Protein AF-0000000066468008 (afdb_homodimer)

Radius of gyration: 37.86 Å; Cα contacts (8 Å, |Δi|>4): 625; chains: 2; bounding box: 112×74×169 Å

InterPro domains:
  IPR001304 C-type lectin-like [PS50041] (46-170)
  IPR001304 C-type lectin-like [SM00034] (35-170)
  IPR016186 C-type lectin-like/link domain superfamily [G3DSA:3.10.100.10] (29-170)
  IPR016187 C-type lectin fold [SSF56436] (8-173)

Sequence (348 aa):
MHWRLTVLFFASAQLSEGCLPMVPPEEPVTPVPVCPAGWFQFQRATGLWCYIFATPGAGWTTPQAACQANYGANLNGFESAAERTQFIQDMLASNLAPYTFVHIGAMRQCAPCTVNDPFVWLNGVSNDNTFANDYDSLYDLTGDCLSMDLGNNGQYNDITCDAETAYSCGKPAAMHWRLTVLFFASAQLSEGCLPMVPPEEPVTPVPVCPAGWFQFQRATGLWCYIFATPGAGWTTPQAACQANYGANLNGFESAAERTQFIQDMLASNLAPYTFVHIGAMRQCAPCTVNDPFVWLNGVSNDNTFANDYDSLYDLTGDCLSMDLGNNGQYNDITCDAETAYSCGKPAA

Solvent-accessible surface area (backbone atoms only — not comparable to full-atom values): 20061 Å² total; per-residue (Å²): 138,85,84,80,80,81,79,80,79,80,78,78,78,74,76,74,76,72,75,70,78,77,72,72,76,75,73,78,75,73,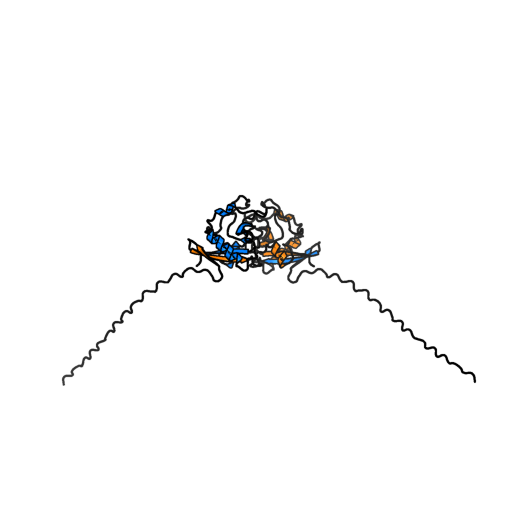76,76,64,41,58,64,88,91,46,45,74,47,84,47,99,91,39,53,34,20,35,44,78,44,54,48,47,96,16,22,38,39,52,49,54,34,15,38,72,76,62,74,23,33,29,23,67,35,72,41,72,67,53,46,52,50,48,52,54,52,44,60,71,37,98,56,39,81,47,41,40,31,38,36,18,29,28,39,90,56,87,74,64,57,84,82,53,63,61,41,50,45,87,74,49,33,67,60,67,76,52,66,77,58,39,51,64,72,58,89,67,78,28,49,19,34,23,28,29,56,81,58,84,45,40,41,26,51,29,49,63,62,58,83,41,27,26,28,26,26,42,72,36,95,138,85,80,78,80,80,75,77,78,80,79,78,76,74,74,74,75,72,75,69,78,76,70,72,76,76,73,79,75,74,76,77,64,40,59,63,89,92,47,47,73,48,84,48,98,92,40,53,32,20,35,43,77,45,54,49,46,96,17,24,37,39,52,48,54,34,15,37,72,76,63,73,23,34,28,23,66,33,73,42,71,67,52,45,52,50,49,52,53,52,45,60,70,37,99,57,40,82,48,42,41,30,38,35,18,31,30,40,90,54,87,75,60,56,87,81,53,62,62,40,50,44,86,75,47,32,70,60,67,74,52,66,77,58,41,49,63,71,57,90,67,79,27,50,19,34,22,27,29,55,81,59,84,46,40,40,25,50,29,49,63,60,60,80,40,27,26,27,25,25,42,72,37,96

pLDDT: mean 71.5, std 16.04, range [37.75, 93.38]

Organism: Caenorhabditis elegans (NCBI:txid6239)

Foldseek 3Di:
DDPPPPPPPPPPPPPPPPPDPPPPPDDPPPPADDEPPPWDWDQDPVGIDTHDDDDPPLPQQQPQRNLCVVPVFGFAADADPVRVLVVLVVCCVDPQVVFQKEFGAWFQPDVVDDLPGFIDGPPPRYPPSVQRVPAPCVDPPRAGTWIFGSVVVGRIYHDHSRDPTHTHTDDDDD/DDPPDPPPPPPPPPPPPPPPPPPPPDDPPPDQDDEPPPWDWDQDPVGIDTHDDDDPPLPQQQLQRVLCVVPVFGFAEDADPVRLLVVLVVCCVDPQVPFQKEFGAWFQPDVVDDLPGFIDGPPPRYPPSVQRVPAPCVDPPAAGTWIFGSVVVGRIYHDHSRDPTHYDTDDDDD

Secondary structure (DSSP, 8-state):
----------------------------------PPTT-EEEEETTEEEEEEEE---TT---HHHHHHHHHS-EE---SSHHHHHHHHHHHHHSTTTT-SEEEEEEEE--SSPPTTSPEEEGGG----TTGGG--B--SSS--SEEEEEGGGTTEEEEE-TT--SEEEEEEE--/----------------------------------PPTT-EEEEETTEEEEEEEE---TT---HHHHHHHHHS-EE---SSHHHHHHHHHHHHHSTTTT-SEEEEEEEE--SS--TTSPEEEGGG----TTGGG--B--SSS--SEEEEEGGGTTEEEEE-TT--SEEEEEEE--

Nearest PDB structures (foldseek):
  2go0-assembly1_A  TM=5.774E-01  e=1.926E-04  Homo sa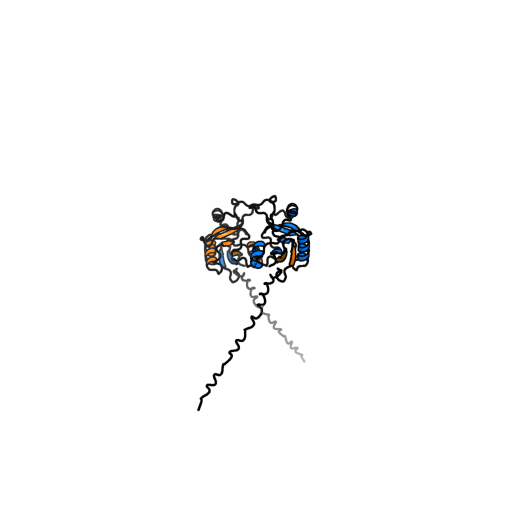piens
  4uoi-assembly4_F  TM=3.327E-01  e=1.722E+00  Hepatitis C virus (isolate H77)
  4uoi-assembly2_D  TM=2.544E-01  e=2.389E+00  Hepatitis C virus (isolate H77)
  6inv-assembly1_A  TM=6.846E-01  e=2.333E-04  Homo sapiens
  2go0-assembly1_A  TM=5.752E-01  e=1.044E-04  Homo sapiens

Structure (mmCIF, N/CA/C/O backbone):
data_AF-0000000066468008-model_v1
#
loop_
_entity.id
_entity.type
_entity.pdbx_description
1 polymer 'C-type lectin domain-containing protein'
#
loop_
_atom_site.group_PDB
_atom_site.id
_atom_site.type_symbol
_atom_site.label_atom_id
_atom_site.label_alt_id
_atom_site.label_comp_id
_atom_site.label_asym_id
_atom_site.label_entity_id
_atom_site.label_seq_id
_atom_site.pdbx_PDB_ins_code
_atom_site.Cartn_x
_atom_site.Cartn_y
_atom_site.Cartn_z
_atom_site.occupancy
_atom_site.B_iso_or_equiv
_atom_site.auth_seq_id
_atom_site.auth_comp_id
_atom_site.auth_asym_id
_atom_site.auth_atom_id
_atom_site.pdbx_PDB_model_num
ATOM 1 N N . MET A 1 1 ? 89.938 -43.812 -58.5 1 37.75 1 MET A N 1
ATOM 2 C CA . MET A 1 1 ? 89.562 -43.5 -57.125 1 37.75 1 MET A CA 1
ATOM 3 C C . MET A 1 1 ? 88.125 -42.969 -57.031 1 37.75 1 MET A C 1
ATOM 5 O O . MET A 1 1 ? 87.812 -41.875 -57.5 1 37.75 1 MET A O 1
ATOM 9 N N . HIS A 1 2 ? 87.062 -43.906 -57.25 1 49.44 2 HIS A N 1
ATOM 10 C CA . HIS A 1 2 ? 85.625 -43.781 -57.438 1 49.44 2 HIS A CA 1
ATOM 11 C C . HIS A 1 2 ? 84.938 -43.344 -56.125 1 49.44 2 HIS A C 1
ATOM 13 O O . HIS A 1 2 ? 85.125 -44 -55.094 1 49.44 2 HIS A O 1
ATOM 19 N N . TRP A 1 3 ? 84.688 -42.031 -55.875 1 44.12 3 TRP A N 1
ATOM 20 C CA . TRP A 1 3 ? 84.125 -41.344 -54.75 1 44.12 3 TRP A CA 1
ATOM 21 C C . TRP A 1 3 ? 82.625 -41.688 -54.625 1 44.12 3 TRP A C 1
ATOM 23 O O . TRP A 1 3 ? 81.812 -41.438 -55.531 1 44.12 3 TRP A O 1
ATOM 33 N N . ARG A 1 4 ? 82.25 -42.812 -53.875 1 48.31 4 ARG A N 1
ATOM 34 C CA . ARG A 1 4 ? 80.875 -43.25 -53.594 1 48.31 4 ARG A CA 1
ATOM 35 C C . ARG A 1 4 ? 80.125 -42.281 -52.688 1 48.31 4 ARG A C 1
ATOM 37 O O . ARG A 1 4 ? 80.562 -42.031 -51.562 1 48.31 4 ARG A O 1
ATOM 44 N N . LEU A 1 5 ? 79.375 -41.281 -53.281 1 42.78 5 LEU A N 1
ATOM 45 C CA . LEU A 1 5 ? 78.562 -40.312 -52.562 1 42.78 5 LEU A CA 1
ATOM 46 C C . LEU A 1 5 ? 77.375 -41.031 -51.875 1 42.78 5 LEU A C 1
ATOM 48 O O . LEU A 1 5 ? 76.562 -41.688 -52.531 1 42.78 5 LEU A O 1
ATOM 52 N N . THR A 1 6 ? 77.5 -41.531 -50.656 1 50.28 6 THR A N 1
ATOM 53 C CA . THR A 1 6 ? 76.438 -42.156 -49.844 1 50.28 6 THR A CA 1
ATOM 54 C C . THR A 1 6 ? 75.375 -41.125 -49.5 1 50.28 6 THR A C 1
ATOM 56 O O . THR A 1 6 ? 75.688 -40.125 -48.844 1 50.28 6 THR A O 1
ATOM 59 N N . VAL A 1 7 ? 74.375 -40.906 -50.344 1 48.44 7 VAL A N 1
ATOM 60 C CA . VAL A 1 7 ? 73.25 -40 -50.094 1 48.44 7 VAL A CA 1
ATOM 61 C C . VAL A 1 7 ? 72.438 -40.531 -48.938 1 48.44 7 VAL A C 1
ATOM 63 O O . VAL A 1 7 ? 71.938 -41.656 -48.938 1 48.44 7 VAL A O 1
ATOM 66 N N . LEU A 1 8 ? 72.625 -40.062 -47.688 1 46.78 8 LEU A N 1
ATOM 67 C CA . LEU A 1 8 ? 71.875 -40.344 -46.5 1 46.78 8 LEU A CA 1
ATOM 68 C C . LEU A 1 8 ? 70.438 -39.781 -46.656 1 46.78 8 LEU A C 1
ATOM 70 O O . LEU A 1 8 ? 70.25 -38.594 -46.844 1 46.78 8 LEU A O 1
ATOM 74 N N . PHE A 1 9 ? 69.5 -40.562 -47.094 1 48.56 9 PHE A N 1
ATOM 75 C CA . PHE A 1 9 ? 68.062 -40.219 -47.156 1 48.56 9 PHE A CA 1
ATOM 76 C C . PHE A 1 9 ? 67.5 -40 -45.75 1 48.56 9 PHE A C 1
ATOM 78 O O . PHE A 1 9 ? 67.625 -40.906 -44.906 1 48.56 9 PHE A O 1
ATOM 85 N N . PHE A 1 10 ? 67.438 -38.781 -45.219 1 51.56 10 PHE A N 1
ATOM 86 C CA . PHE A 1 10 ? 66.75 -38.438 -43.969 1 51.56 10 PHE A CA 1
ATOM 87 C C . PHE A 1 10 ? 65.25 -38.656 -44.156 1 51.56 10 PHE A C 1
ATOM 89 O O . PHE A 1 10 ? 64.625 -38.031 -45.031 1 51.56 10 PHE A O 1
ATOM 96 N N . ALA A 1 11 ? 64.688 -39.844 -43.875 1 46.53 11 ALA A N 1
ATOM 97 C CA . ALA A 1 11 ? 63.219 -40.094 -43.781 1 46.53 11 ALA A CA 1
ATOM 98 C C . ALA A 1 11 ? 62.562 -39.188 -42.719 1 46.53 11 ALA A C 1
ATOM 100 O O . ALA A 1 11 ? 62.875 -39.281 -41.531 1 46.53 11 ALA A O 1
ATOM 101 N N . SER A 1 12 ? 62.156 -37.969 -43.031 1 48.56 12 SER A N 1
ATOM 102 C CA . SER A 1 12 ? 61.344 -37.125 -42.156 1 48.56 12 SER A CA 1
ATOM 103 C C . SER A 1 12 ? 60.031 -37.875 -41.812 1 48.56 12 SER A C 1
ATOM 105 O O . SER A 1 12 ? 59.25 -38.219 -42.688 1 48.56 12 SER A O 1
ATOM 107 N N . ALA A 1 13 ? 60 -38.688 -40.75 1 49.91 13 ALA A N 1
ATOM 108 C CA . ALA A 1 13 ? 58.75 -39.219 -40.156 1 49.91 13 ALA A CA 1
ATOM 109 C C . ALA A 1 13 ? 57.781 -38.094 -39.875 1 49.91 13 ALA A C 1
ATOM 111 O O . ALA A 1 13 ? 58.031 -37.25 -39 1 49.91 13 ALA A O 1
ATOM 112 N N . GLN A 1 14 ? 57 -37.625 -40.844 1 51.09 14 GLN A N 1
ATOM 113 C CA . GLN A 1 14 ? 55.844 -36.75 -40.562 1 51.09 14 GLN A CA 1
ATOM 114 C C . GLN A 1 14 ? 54.906 -37.406 -39.531 1 51.09 14 GLN A C 1
ATOM 116 O O . GLN A 1 14 ? 54.406 -38.5 -39.781 1 51.09 14 GLN A O 1
ATOM 121 N N . LEU A 1 15 ? 55.094 -37.25 -38.25 1 49.59 15 LEU A N 1
ATOM 122 C CA . LEU A 1 15 ? 54.094 -37.562 -37.219 1 49.59 15 LEU A CA 1
ATOM 123 C C . LEU A 1 15 ? 52.719 -37.062 -37.656 1 49.59 15 LEU A C 1
ATOM 125 O O . LEU A 1 15 ? 52.562 -35.844 -37.906 1 49.59 15 LEU A O 1
ATOM 129 N N . SER A 1 16 ? 51.906 -37.906 -38.312 1 51.91 16 SER A N 1
ATOM 130 C CA . SER A 1 16 ? 50.5 -37.594 -38.5 1 51.91 16 SER A CA 1
ATOM 131 C C . SER A 1 16 ? 49.844 -37.188 -37.188 1 51.91 16 SER A C 1
ATOM 133 O O . SER A 1 16 ? 49.875 -37.938 -36.219 1 51.91 16 SER A O 1
ATOM 135 N N . GLU A 1 17 ? 49.812 -35.938 -36.844 1 60.03 17 GLU A N 1
ATOM 136 C CA . GLU A 1 17 ? 49 -35.469 -35.75 1 60.03 17 GLU A CA 1
ATOM 137 C C . GLU A 1 17 ? 47.594 -36.094 -35.75 1 60.03 17 GLU A C 1
ATOM 139 O O . GLU A 1 17 ? 46.844 -35.938 -36.719 1 60.03 17 GLU A O 1
ATOM 144 N N . GLY A 1 18 ? 47.438 -37.312 -35.156 1 53.09 18 GLY A N 1
ATOM 145 C CA . GLY A 1 18 ? 46.094 -37.875 -34.938 1 53.09 18 GLY A CA 1
ATOM 146 C C . GLY A 1 18 ? 45.062 -36.812 -34.594 1 53.09 18 GLY A C 1
ATOM 147 O O . GLY A 1 18 ? 45.312 -35.938 -33.75 1 53.09 18 GLY A O 1
ATOM 148 N N . CYS A 1 19 ? 44.219 -36.438 -35.562 1 56.03 19 CYS A N 1
ATOM 149 C CA . CYS A 1 19 ? 43.062 -35.625 -35.281 1 56.03 19 CYS A CA 1
ATOM 150 C C . CYS A 1 19 ? 42.344 -36.125 -34.031 1 56.03 19 CYS A C 1
ATOM 152 O O . CYS A 1 19 ? 41.906 -37.281 -34 1 56.03 19 CYS A O 1
ATOM 154 N N . LEU A 1 20 ? 42.688 -35.656 -32.844 1 59.81 20 LEU A N 1
ATOM 155 C CA . LEU A 1 20 ? 41.875 -35.969 -31.688 1 59.81 20 LEU A CA 1
ATOM 156 C C . LEU A 1 20 ? 40.375 -35.969 -32.062 1 59.81 20 LEU A C 1
ATOM 158 O O . LEU A 1 20 ? 39.938 -35.156 -32.875 1 59.81 20 LEU A O 1
ATOM 162 N N . PRO A 1 21 ? 39.625 -37.094 -31.891 1 60.78 21 PRO A N 1
ATOM 163 C CA . PRO A 1 21 ? 38.219 -37.031 -32.156 1 60.78 21 PRO A CA 1
ATOM 164 C C . PRO A 1 21 ? 37.531 -35.812 -31.562 1 60.78 21 PRO A C 1
ATOM 166 O O . PRO A 1 21 ? 37.812 -35.438 -30.438 1 60.78 21 PRO A O 1
ATOM 169 N N . MET A 1 22 ? 37.094 -34.812 -32.344 1 59.97 22 MET A N 1
ATOM 170 C CA . MET A 1 22 ? 36.25 -33.719 -31.828 1 59.97 22 MET A CA 1
ATOM 171 C C . MET A 1 22 ? 35.094 -34.25 -31.016 1 59.97 22 MET A C 1
ATOM 173 O O . MET A 1 22 ? 34.25 -35 -31.516 1 59.97 22 MET A O 1
ATOM 177 N N . VAL A 1 23 ? 35.219 -34.531 -29.688 1 64.88 23 VAL A N 1
ATOM 178 C CA . VAL A 1 23 ? 34.062 -34.781 -28.859 1 64.88 23 VAL A CA 1
ATOM 179 C C . VAL A 1 23 ? 32.938 -33.812 -29.234 1 64.88 23 VAL A C 1
ATOM 181 O O . VAL A 1 23 ? 33.188 -32.594 -29.375 1 64.88 23 VAL A O 1
ATOM 184 N N . PRO A 1 24 ? 31.875 -34.281 -29.875 1 62.84 24 PRO A N 1
ATOM 185 C CA . PRO A 1 24 ? 30.797 -33.344 -30.172 1 62.84 24 PRO A CA 1
ATOM 186 C C . PRO A 1 24 ? 30.438 -32.469 -28.984 1 62.84 24 PRO A C 1
ATOM 188 O O . PRO A 1 24 ? 30.578 -32.875 -27.828 1 62.84 24 PRO A O 1
ATOM 191 N N . PRO A 1 25 ? 30.406 -31.156 -29.078 1 61.81 25 PRO A N 1
ATOM 192 C CA . PRO A 1 25 ? 30.016 -30.297 -27.953 1 61.81 25 PRO A CA 1
ATOM 193 C C . PRO A 1 25 ? 28.812 -30.844 -27.188 1 61.81 25 PRO A C 1
ATOM 195 O O . PRO A 1 25 ? 27.875 -31.375 -27.797 1 61.81 25 PRO A O 1
ATOM 198 N N . GLU A 1 26 ? 28.953 -31.25 -25.969 1 63.22 26 GLU A N 1
ATOM 199 C CA . GLU A 1 26 ? 27.828 -31.656 -25.125 1 63.22 26 GLU A CA 1
ATOM 200 C C . GLU A 1 26 ? 26.609 -30.75 -25.359 1 63.22 26 GLU A C 1
ATOM 202 O O . GLU A 1 26 ? 26.75 -29.531 -25.438 1 63.22 26 GLU A O 1
ATOM 207 N N . GLU A 1 27 ? 25.578 -31.234 -25.969 1 63.41 27 GLU A N 1
ATOM 208 C CA . GLU A 1 27 ? 24.344 -30.469 -26.141 1 63.41 27 GLU A CA 1
ATOM 209 C C . GLU A 1 27 ? 23.938 -29.766 -24.844 1 63.41 27 GLU A C 1
ATOM 211 O O . GLU A 1 27 ? 24 -30.359 -23.781 1 63.41 27 GLU A O 1
ATOM 216 N N . PRO A 1 28 ? 23.969 -28.5 -24.766 1 61.88 28 PRO A N 1
ATOM 217 C CA . PRO A 1 28 ? 23.594 -27.812 -23.531 1 61.88 28 PRO A CA 1
ATOM 218 C C . PRO A 1 28 ? 22.297 -28.359 -22.922 1 61.88 28 PRO A C 1
ATOM 220 O O . PRO A 1 28 ? 21.281 -28.469 -23.625 1 61.88 28 PRO A O 1
ATOM 223 N N . VAL A 1 29 ? 22.281 -29.234 -21.984 1 62.25 29 VAL A N 1
ATOM 224 C CA . VAL A 1 29 ? 21.109 -29.703 -21.25 1 62.25 29 VAL A CA 1
ATOM 225 C C . VAL A 1 29 ? 20.25 -28.516 -20.844 1 62.25 29 VAL A C 1
ATOM 227 O O . VAL A 1 29 ? 20.75 -27.547 -20.266 1 62.25 29 VAL A O 1
ATOM 230 N N . THR A 1 30 ? 19.203 -28.141 -21.578 1 67 30 THR A N 1
ATOM 231 C CA . THR A 1 30 ? 18.297 -27.062 -21.203 1 67 30 THR A CA 1
ATOM 232 C C . THR A 1 30 ? 17.875 -27.188 -19.75 1 67 30 THR A C 1
ATOM 234 O O . THR A 1 30 ? 17.406 -28.25 -19.312 1 67 30 THR A O 1
ATOM 237 N N . PRO A 1 31 ? 18.375 -26.453 -18.906 1 71.38 31 PRO A N 1
ATOM 238 C CA . PRO A 1 31 ? 18.047 -26.578 -17.484 1 71.38 31 PRO A CA 1
ATOM 239 C C . PRO A 1 31 ? 16.547 -26.781 -17.25 1 71.38 31 PRO A C 1
ATOM 241 O O . PRO A 1 31 ? 15.727 -26.203 -17.969 1 71.38 31 PRO A O 1
ATOM 244 N N . VAL A 1 32 ? 16.062 -27.891 -16.578 1 81.31 32 VAL A N 1
ATOM 245 C CA . VAL A 1 32 ? 14.688 -28.125 -16.156 1 81.31 32 VAL A CA 1
ATOM 246 C C . VAL A 1 32 ? 14.188 -26.953 -15.32 1 81.31 32 VAL A C 1
ATOM 248 O O . VAL A 1 32 ? 14.875 -26.484 -14.414 1 81.31 32 VAL A O 1
ATOM 251 N N . PRO A 1 33 ? 13.094 -26.375 -15.82 1 86.44 33 PRO A N 1
ATOM 252 C CA . PRO A 1 33 ? 12.562 -25.266 -15.031 1 86.44 33 PRO A CA 1
ATOM 253 C C . PRO A 1 33 ? 12.328 -25.625 -13.562 1 86.44 33 PRO A C 1
ATOM 255 O O . PRO A 1 33 ? 11.812 -26.719 -13.273 1 86.44 33 PRO A O 1
ATOM 258 N N . VAL A 1 34 ? 12.867 -24.844 -12.664 1 87.44 34 VAL A N 1
ATOM 259 C CA . VAL A 1 34 ? 12.672 -25.062 -11.234 1 87.44 34 VAL A CA 1
ATOM 260 C C . VAL A 1 34 ? 12.109 -23.812 -10.586 1 87.44 34 VAL A C 1
ATOM 262 O O . VAL A 1 34 ? 12.305 -22.703 -11.094 1 87.44 34 VAL A O 1
ATOM 265 N N . CYS A 1 35 ? 11.297 -24.047 -9.547 1 89.62 35 CYS A N 1
ATOM 266 C CA . CYS A 1 35 ? 10.812 -22.906 -8.773 1 89.62 35 CYS A CA 1
ATOM 267 C C . CYS A 1 35 ? 11.906 -22.375 -7.844 1 89.62 35 CYS A C 1
ATOM 269 O O . CYS A 1 35 ? 12.766 -23.141 -7.395 1 89.62 35 CYS A O 1
ATOM 271 N N . PRO A 1 36 ? 11.93 -21 -7.594 1 83.31 36 PRO A N 1
ATOM 272 C CA . PRO A 1 36 ? 12.859 -20.469 -6.594 1 83.31 36 PRO A CA 1
ATOM 273 C C . PRO A 1 36 ? 12.758 -21.188 -5.25 1 83.31 36 PRO A C 1
ATOM 275 O O . PRO A 1 36 ? 11.688 -21.688 -4.895 1 83.31 36 PRO A O 1
ATOM 278 N N . ALA A 1 37 ? 13.836 -21.219 -4.5 1 79.38 37 ALA A N 1
ATOM 279 C CA . ALA A 1 37 ? 13.844 -21.844 -3.182 1 79.38 37 ALA A CA 1
ATOM 280 C C . ALA A 1 37 ? 12.773 -21.234 -2.275 1 79.38 37 ALA A C 1
ATOM 282 O O . ALA A 1 37 ? 12.602 -20.016 -2.248 1 79.38 37 ALA A O 1
ATOM 283 N N . GLY A 1 38 ? 12 -22.062 -1.497 1 76.75 38 GLY A N 1
ATOM 284 C CA . GLY A 1 38 ? 11.008 -21.609 -0.536 1 76.75 38 GLY A CA 1
ATOM 285 C C . GLY A 1 38 ? 9.633 -21.406 -1.146 1 76.75 38 GLY A C 1
ATOM 286 O O . GLY A 1 38 ? 8.656 -21.188 -0.427 1 76.75 38 GLY A O 1
ATOM 287 N N . TRP A 1 39 ? 9.625 -21.406 -2.48 1 87.06 39 TRP A N 1
ATOM 288 C CA . TRP A 1 39 ? 8.32 -21.281 -3.131 1 87.06 39 TRP A CA 1
ATOM 289 C C . TRP A 1 39 ? 7.598 -22.625 -3.18 1 87.06 39 TRP A C 1
ATOM 291 O O . TRP A 1 39 ? 8.234 -23.672 -3.266 1 87.06 39 TRP A O 1
ATOM 301 N N . PHE A 1 40 ? 6.254 -22.578 -3.131 1 89.62 40 PHE A N 1
ATOM 302 C CA . PHE A 1 40 ? 5.43 -23.734 -3.432 1 89.62 40 PHE A CA 1
ATOM 303 C C . PHE A 1 40 ? 5.344 -23.969 -4.934 1 89.62 40 PHE A C 1
ATOM 305 O O . PHE A 1 40 ? 5.625 -23.062 -5.723 1 89.62 40 PHE A O 1
ATOM 312 N N . GLN A 1 41 ? 5.023 -25.141 -5.305 1 91.69 41 GLN A N 1
ATOM 313 C CA . GLN A 1 41 ? 4.969 -25.438 -6.734 1 91.69 41 GLN A CA 1
ATOM 314 C C . GLN A 1 41 ? 3.787 -26.344 -7.062 1 91.69 41 GLN A C 1
ATOM 316 O O . GLN A 1 41 ? 3.303 -27.078 -6.199 1 91.69 41 GLN A O 1
ATOM 321 N N . PHE A 1 42 ? 3.186 -26.234 -8.242 1 92.06 42 PHE A N 1
ATOM 322 C CA . PHE A 1 42 ? 2.143 -27.078 -8.805 1 92.06 42 PHE A CA 1
ATOM 323 C C . PHE A 1 42 ? 2.418 -27.375 -10.273 1 92.06 42 PHE A C 1
ATOM 325 O O . PHE A 1 42 ? 2.768 -26.484 -11.039 1 92.06 42 PHE A O 1
ATOM 332 N N . GLN A 1 43 ? 2.33 -28.719 -10.711 1 93.38 43 GLN A N 1
ATOM 333 C CA . GLN A 1 43 ? 2.498 -29.094 -12.109 1 93.38 43 GLN A CA 1
ATOM 334 C C . GLN A 1 43 ? 1.225 -28.844 -12.906 1 93.38 43 GLN A C 1
ATOM 336 O O . GLN A 1 43 ? 0.288 -29.641 -12.867 1 93.38 43 GLN A O 1
ATOM 341 N N . ARG A 1 44 ? 1.182 -27.688 -13.672 1 89 44 ARG A N 1
ATOM 342 C CA . ARG A 1 44 ? 0.081 -27.391 -14.586 1 89 44 ARG A CA 1
ATOM 343 C C . ARG A 1 44 ? 0.247 -28.141 -15.906 1 89 44 ARG A C 1
ATOM 345 O O . ARG A 1 44 ? 1.306 -28.703 -16.172 1 89 44 ARG A O 1
ATOM 352 N N . ALA A 1 45 ? -0.886 -28.156 -16.672 1 87.56 45 ALA A N 1
ATOM 353 C CA . ALA A 1 45 ? -0.781 -28.688 -18.031 1 87.56 45 ALA A CA 1
ATOM 354 C C . ALA A 1 45 ? 0.21 -27.859 -18.844 1 87.56 45 ALA A C 1
ATOM 356 O O . ALA A 1 45 ? 0.903 -28.406 -19.719 1 87.56 45 ALA A O 1
ATOM 357 N N . THR A 1 46 ? 0.366 -26.531 -18.469 1 86.44 46 THR A N 1
ATOM 358 C CA . THR A 1 46 ? 1.189 -25.594 -19.234 1 86.44 46 THR A CA 1
ATOM 359 C C . THR A 1 46 ? 2.617 -25.562 -18.703 1 86.44 46 THR A C 1
ATOM 361 O O . THR A 1 46 ? 3.479 -24.875 -19.25 1 86.44 46 THR A O 1
ATOM 364 N N . GLY A 1 47 ? 2.914 -26.297 -17.547 1 89.31 47 GLY A N 1
ATOM 365 C CA . GLY A 1 47 ? 4.254 -26.344 -16.984 1 89.31 47 GLY A CA 1
ATOM 366 C C . GLY A 1 47 ? 4.277 -26.219 -15.477 1 89.31 47 GLY A C 1
ATOM 367 O O . GLY A 1 47 ? 3.223 -26.156 -14.844 1 89.31 47 GLY A O 1
ATOM 368 N N . LEU A 1 48 ? 5.496 -26.172 -14.977 1 92.31 48 LEU A N 1
ATOM 369 C CA . LEU A 1 48 ? 5.645 -26.047 -13.531 1 92.31 48 LEU A CA 1
ATOM 370 C C . LEU A 1 48 ? 5.336 -24.625 -13.078 1 92.31 48 LEU A C 1
ATOM 372 O O . LEU A 1 48 ? 5.918 -23.672 -13.586 1 92.31 48 LEU A O 1
ATOM 376 N N . TRP A 1 49 ? 4.352 -24.516 -12.188 1 91.44 49 TRP A N 1
ATOM 377 C CA . TRP A 1 49 ? 3.934 -23.234 -11.633 1 91.44 49 TRP A CA 1
ATOM 378 C C . TRP A 1 49 ? 4.449 -23.062 -10.211 1 91.44 49 TRP A C 1
ATOM 380 O O . TRP A 1 49 ? 4.355 -23.969 -9.391 1 91.44 49 TRP A O 1
ATOM 390 N N . CYS A 1 50 ? 5.012 -21.891 -9.938 1 91.81 50 CYS A N 1
ATOM 391 C CA . CYS A 1 50 ? 5.551 -21.547 -8.625 1 91.81 50 CYS A CA 1
ATOM 392 C C . CYS A 1 50 ? 4.711 -20.469 -7.961 1 91.81 50 CYS A C 1
ATOM 394 O O . CYS A 1 50 ? 4.273 -19.516 -8.617 1 91.81 50 CYS A O 1
ATOM 396 N N . TYR A 1 51 ? 4.383 -20.578 -6.707 1 91.31 51 TYR A N 1
ATOM 397 C CA . TYR A 1 51 ? 3.66 -19.516 -6.023 1 91.31 51 TYR A CA 1
ATOM 398 C C . TYR A 1 51 ? 4.133 -19.375 -4.582 1 91.31 51 TYR A C 1
ATOM 400 O O . TYR A 1 51 ? 4.734 -20.297 -4.023 1 91.31 51 TYR A O 1
ATOM 408 N N . ILE A 1 52 ? 4.02 -18.172 -4.008 1 87.69 52 ILE A N 1
ATOM 409 C CA . ILE A 1 52 ? 4.441 -17.828 -2.654 1 87.69 52 ILE A CA 1
ATOM 410 C C . ILE A 1 52 ? 3.361 -16.984 -1.98 1 87.69 52 ILE A C 1
ATOM 412 O O . ILE A 1 52 ? 2.559 -16.344 -2.656 1 87.69 52 ILE A O 1
ATOM 416 N N . PHE A 1 53 ? 3.23 -17.125 -0.715 1 86.38 53 PHE A N 1
ATOM 417 C CA . PHE A 1 53 ? 2.355 -16.297 0.109 1 86.38 53 PHE A CA 1
ATOM 418 C C . PHE A 1 53 ? 3.148 -15.211 0.825 1 86.38 53 PHE A C 1
ATOM 420 O O . PHE A 1 53 ? 4.273 -15.453 1.268 1 86.38 53 PHE A O 1
ATOM 427 N N . ALA A 1 54 ? 2.568 -14.07 0.86 1 80.31 54 ALA A N 1
ATOM 428 C CA . ALA A 1 54 ? 3.217 -12.953 1.545 1 80.31 54 ALA A CA 1
ATOM 429 C C . ALA A 1 54 ? 2.193 -12.078 2.26 1 80.31 54 ALA A C 1
ATOM 431 O O . ALA A 1 54 ? 0.985 -12.25 2.074 1 80.31 54 ALA A O 1
ATOM 432 N N . THR A 1 55 ? 2.504 -11.438 3.238 1 67.31 55 THR A N 1
ATOM 433 C CA . THR A 1 55 ? 1.696 -10.43 3.916 1 67.31 55 THR A CA 1
ATOM 434 C C . THR A 1 55 ? 2.195 -9.023 3.586 1 67.31 55 THR A C 1
ATOM 436 O O . THR A 1 55 ? 3.355 -8.844 3.211 1 67.31 55 THR A O 1
ATOM 439 N N . PRO A 1 56 ? 1.012 -8.25 3.223 1 57.19 56 PRO A N 1
ATOM 440 C CA . PRO A 1 56 ? 1.492 -6.875 3.057 1 57.19 56 PRO A CA 1
ATOM 441 C C . PRO A 1 56 ? 2.564 -6.496 4.078 1 57.19 56 PRO A C 1
ATOM 443 O O . PRO A 1 56 ? 2.492 -6.91 5.234 1 57.19 56 PRO A O 1
ATOM 446 N N . GLY A 1 57 ? 3.633 -6.805 3.764 1 48.53 57 GLY A N 1
ATOM 447 C CA . GLY A 1 57 ? 4.586 -6.309 4.746 1 48.53 57 GLY A CA 1
ATOM 448 C C . GLY A 1 57 ? 4.094 -5.078 5.484 1 48.53 57 GLY A C 1
ATOM 449 O O . GLY A 1 57 ? 3.109 -4.453 5.078 1 48.53 57 GLY A O 1
ATOM 450 N N . ALA A 1 58 ? 4.363 -4.828 6.68 1 43.75 58 ALA A N 1
ATOM 451 C CA . ALA A 1 58 ? 4.215 -3.508 7.289 1 43.75 58 ALA A CA 1
ATOM 452 C C . ALA A 1 58 ? 4.098 -2.422 6.227 1 43.75 58 ALA A C 1
ATOM 454 O O . ALA A 1 58 ? 3.627 -1.317 6.508 1 43.75 58 ALA A O 1
ATOM 455 N N . GLY A 1 59 ? 4.305 -2.59 4.98 1 42.84 59 GLY A N 1
ATOM 456 C CA . GLY A 1 59 ? 4.465 -1.455 4.082 1 42.84 59 GLY A CA 1
ATOM 457 C C . GLY A 1 59 ? 3.184 -1.086 3.357 1 42.84 59 GLY A C 1
ATOM 458 O O . GLY A 1 59 ? 3.127 -0.067 2.666 1 42.84 59 GLY A O 1
ATOM 459 N N . TRP A 1 60 ? 2.135 -2.096 2.781 1 44.25 60 TRP A N 1
ATOM 460 C CA . TRP A 1 60 ? 1.039 -1.581 1.966 1 44.25 60 TRP A CA 1
ATOM 461 C C . TRP A 1 60 ? 0.06 -0.775 2.814 1 44.25 60 TRP A C 1
ATOM 463 O O . TRP A 1 60 ? -0.958 -1.303 3.27 1 44.25 60 TRP A O 1
ATOM 473 N N . THR A 1 61 ? 0.103 -0.423 3.834 1 52.78 61 THR A N 1
ATOM 474 C CA . THR A 1 61 ? -0.747 0.403 4.684 1 52.78 61 THR A CA 1
ATOM 475 C C . THR A 1 61 ? -1.131 1.696 3.973 1 52.78 61 THR A C 1
ATOM 477 O O . THR A 1 61 ? -0.291 2.332 3.334 1 52.78 61 THR A O 1
ATOM 480 N N . THR A 1 62 ? -2.715 1.702 3.531 1 65.06 62 THR A N 1
ATOM 481 C CA . THR A 1 62 ? -3.062 3.047 3.084 1 65.06 62 THR A CA 1
ATOM 482 C C . THR A 1 62 ? -2.293 4.098 3.881 1 65.06 62 THR A C 1
ATOM 484 O O . THR A 1 62 ? -1.883 3.846 5.016 1 65.06 62 THR A O 1
ATOM 487 N N . PRO A 1 63 ? -2.193 5.07 3.084 1 77.5 63 PRO A N 1
ATOM 488 C CA . PRO A 1 63 ? -1.511 6.141 3.818 1 77.5 63 PRO A CA 1
ATOM 489 C C . PRO A 1 63 ? -2.182 6.461 5.152 1 77.5 63 PRO A C 1
ATOM 491 O O . PRO A 1 63 ? -1.497 6.676 6.156 1 77.5 63 PRO A O 1
ATOM 494 N N . GLN A 1 64 ? -3.584 6.383 5.141 1 78.94 64 GLN A N 1
ATOM 495 C CA . GLN A 1 64 ? -4.293 6.648 6.387 1 78.94 64 GLN A CA 1
ATOM 496 C C . GLN A 1 64 ? -4.016 5.566 7.426 1 78.94 64 GLN A C 1
ATOM 498 O O . GLN A 1 64 ? -3.75 5.867 8.594 1 78.94 64 GLN A O 1
ATOM 503 N N . ALA A 1 65 ? -4.102 4.418 6.992 1 71.81 65 ALA A N 1
ATOM 504 C CA . ALA A 1 65 ? -3.82 3.312 7.906 1 71.81 65 ALA A CA 1
ATOM 505 C C . ALA A 1 65 ? -2.371 3.354 8.383 1 71.81 65 ALA A C 1
ATOM 507 O O . ALA A 1 65 ? -2.09 3.066 9.555 1 71.81 65 ALA A O 1
ATOM 508 N N . ALA A 1 66 ? -1.502 3.699 7.504 1 75.38 66 ALA A N 1
ATOM 509 C CA . ALA A 1 66 ? -0.095 3.824 7.875 1 75.38 66 ALA A CA 1
ATOM 510 C C . ALA A 1 66 ? 0.102 4.918 8.922 1 75.38 66 ALA A C 1
ATOM 512 O O . ALA A 1 66 ? 0.885 4.754 9.859 1 75.38 66 ALA A O 1
ATOM 513 N N . CYS A 1 67 ? -0.584 5.988 8.727 1 82.06 67 CYS A N 1
ATOM 514 C CA . CYS A 1 67 ? -0.495 7.074 9.695 1 82.06 67 CYS A CA 1
ATOM 515 C C . CYS A 1 67 ? -0.946 6.617 11.078 1 82.06 67 CYS A C 1
ATOM 517 O O . CYS A 1 67 ? -0.315 6.945 12.086 1 82.06 67 CYS A O 1
ATOM 519 N N . GLN A 1 68 ? -2.027 5.879 11.07 1 75.5 68 GLN A N 1
ATOM 520 C CA . GLN A 1 68 ? -2.549 5.406 12.344 1 75.5 68 GLN A CA 1
ATOM 521 C C . GLN A 1 68 ? -1.619 4.371 12.969 1 75.5 68 GLN A C 1
ATOM 523 O O . GLN A 1 68 ? -1.28 4.469 14.156 1 75.5 68 GLN A O 1
ATOM 528 N N . ALA A 1 69 ? -1.185 3.547 12.141 1 68.81 69 ALA A N 1
ATOM 529 C CA . ALA A 1 69 ? -0.415 2.414 12.648 1 68.81 69 ALA A CA 1
ATOM 530 C C . ALA A 1 69 ? 0.984 2.85 13.078 1 68.81 69 ALA A C 1
ATOM 532 O O . ALA A 1 69 ? 1.494 2.4 14.109 1 68.81 69 ALA A O 1
ATOM 533 N N . ASN A 1 70 ? 1.628 3.693 12.281 1 69.88 70 ASN A N 1
ATOM 534 C CA . ASN A 1 70 ? 3.039 4.004 12.477 1 69.88 70 ASN A CA 1
ATOM 535 C C . ASN A 1 70 ? 3.227 5.242 13.352 1 69.88 70 ASN A C 1
ATOM 537 O O . ASN A 1 70 ? 4.254 5.387 14.016 1 69.88 70 ASN A O 1
ATOM 541 N N . TYR A 1 71 ? 2.188 6.09 13.289 1 76.12 71 TYR A N 1
ATOM 542 C CA . TYR A 1 71 ? 2.438 7.395 13.891 1 76.12 71 TYR A CA 1
ATOM 543 C C . TYR A 1 71 ? 1.332 7.766 14.875 1 76.12 71 TYR A C 1
ATOM 545 O O . TYR A 1 71 ? 1.418 8.789 15.562 1 76.12 71 TYR A O 1
ATOM 553 N N . GLY A 1 72 ? 0.298 6.863 15.062 1 75.62 72 GLY A N 1
ATOM 554 C CA . GLY A 1 72 ? -0.834 7.27 15.883 1 75.62 72 GLY A CA 1
ATOM 555 C C . GLY A 1 72 ? -1.481 8.555 15.406 1 75.62 72 GLY A C 1
ATOM 556 O O . GLY A 1 72 ? -1.931 9.367 16.219 1 75.62 72 GLY A O 1
ATOM 557 N N . ALA A 1 73 ? -1.415 8.758 14.156 1 81.38 73 ALA A N 1
ATOM 558 C CA . ALA A 1 73 ? -1.892 9.992 13.531 1 81.38 73 ALA A CA 1
ATOM 559 C C . ALA A 1 73 ? -2.842 9.688 12.375 1 81.38 73 ALA A C 1
ATOM 561 O O . ALA A 1 73 ? -3.246 8.539 12.18 1 81.38 73 ALA A O 1
ATOM 562 N N . ASN A 1 74 ? -3.303 10.75 11.727 1 82.62 74 ASN A N 1
ATOM 563 C CA . ASN A 1 74 ? -4.102 10.656 10.508 1 82.62 74 ASN A CA 1
ATOM 564 C C . ASN A 1 74 ? -3.441 11.398 9.352 1 82.62 74 ASN A C 1
ATOM 566 O O . ASN A 1 74 ? -2.51 12.18 9.555 1 82.62 74 ASN A O 1
ATOM 570 N N . LEU A 1 75 ? -3.916 11.07 8.172 1 88.44 75 LEU A N 1
ATOM 571 C CA . LEU A 1 75 ? -3.455 11.891 7.059 1 88.44 75 LEU A CA 1
ATOM 572 C C . LEU A 1 75 ? -3.639 13.375 7.363 1 88.44 75 LEU A C 1
ATOM 574 O O . LEU A 1 75 ? -4.66 13.773 7.926 1 88.44 75 LEU A O 1
ATOM 578 N N . ASN A 1 76 ? -2.625 14.117 6.973 1 89.75 76 ASN A N 1
ATOM 579 C CA . ASN A 1 76 ? -2.564 15.508 7.402 1 89.75 76 ASN A CA 1
ATOM 580 C C . ASN A 1 76 ? -3.557 16.375 6.633 1 89.75 76 ASN A C 1
ATOM 582 O O . ASN A 1 76 ? -3.824 16.125 5.457 1 89.75 76 ASN A O 1
ATOM 586 N N . GLY A 1 77 ? -4.098 17.375 7.309 1 89.56 77 GLY A N 1
ATOM 587 C CA . GLY A 1 77 ? -4.895 18.453 6.746 1 89.56 77 GLY A CA 1
ATOM 588 C C . GLY A 1 77 ? -4.438 19.828 7.191 1 89.56 77 GLY A C 1
ATOM 589 O O . GLY A 1 77 ? -3.416 19.953 7.871 1 89.56 77 GLY A O 1
ATOM 590 N N . PHE A 1 78 ? -5.184 20.812 6.691 1 88 78 PHE A N 1
ATOM 591 C CA . PHE A 1 78 ? -4.742 22.172 6.965 1 88 78 PHE A CA 1
ATOM 592 C C . PHE A 1 78 ? -5.879 23 7.547 1 88 78 PHE A C 1
ATOM 594 O O . PHE A 1 78 ? -7.016 22.922 7.078 1 88 78 PHE A O 1
ATOM 601 N N . GLU A 1 79 ? -5.523 23.828 8.508 1 85.25 79 GLU A N 1
ATOM 602 C CA . GLU A 1 79 ? -6.508 24.734 9.086 1 85.25 79 GLU A CA 1
ATOM 603 C C . GLU A 1 79 ? -6.477 26.094 8.391 1 85.25 79 GLU A C 1
ATOM 605 O O . GLU A 1 79 ? -7.426 26.875 8.5 1 85.25 79 GLU A O 1
ATOM 610 N N . SER A 1 80 ? -5.348 26.422 7.688 1 85.69 80 SER A N 1
ATOM 611 C CA . SER A 1 80 ? -5.184 27.719 7.055 1 85.69 80 SER A CA 1
ATOM 612 C C . SER A 1 80 ? -4.277 27.625 5.832 1 85.69 80 SER A C 1
ATOM 614 O O . SER A 1 80 ? -3.514 26.672 5.688 1 85.69 80 SER A O 1
ATOM 616 N N . ALA A 1 81 ? -4.426 28.672 5.035 1 85.75 81 ALA A N 1
ATOM 617 C CA . ALA A 1 81 ? -3.541 28.781 3.877 1 85.75 81 ALA A CA 1
ATOM 618 C C . ALA A 1 81 ? -2.084 28.906 4.312 1 85.75 81 ALA A C 1
ATOM 620 O O . ALA A 1 81 ? -1.182 28.406 3.635 1 85.75 81 ALA A O 1
ATOM 621 N N . ALA A 1 82 ? -1.882 29.594 5.453 1 89.81 82 ALA A N 1
ATOM 622 C CA . ALA A 1 82 ? -0.523 29.734 5.969 1 89.81 82 ALA A CA 1
ATOM 623 C C . ALA A 1 82 ? 0.072 28.391 6.344 1 89.81 82 ALA A C 1
ATOM 625 O O . ALA A 1 82 ? 1.242 28.109 6.066 1 89.81 82 ALA A O 1
ATOM 626 N N . GLU A 1 83 ? -0.741 27.562 6.98 1 90.06 83 GLU A N 1
ATOM 627 C CA . GLU A 1 83 ? -0.3 26.219 7.336 1 90.06 83 GLU A CA 1
ATOM 628 C C . GLU A 1 83 ? 0.054 25.406 6.09 1 90.06 83 GLU A C 1
ATOM 630 O O . GLU A 1 83 ? 1.08 24.719 6.059 1 90.06 83 GLU A O 1
ATOM 635 N N . ARG A 1 84 ? -0.788 25.5 5.07 1 88.69 84 ARG A N 1
ATOM 636 C CA . ARG A 1 84 ? -0.547 24.797 3.814 1 88.69 84 ARG A CA 1
ATOM 637 C C . ARG A 1 84 ? 0.767 25.234 3.182 1 88.69 84 ARG A C 1
ATOM 639 O O . ARG A 1 84 ? 1.553 24.406 2.723 1 88.69 84 ARG A O 1
ATOM 646 N N . THR A 1 85 ? 0.971 26.516 3.119 1 89.31 85 THR A N 1
ATOM 647 C CA . THR A 1 85 ? 2.188 27.062 2.533 1 89.31 85 THR A CA 1
ATOM 648 C C . THR A 1 85 ? 3.422 26.562 3.279 1 89.31 85 THR A C 1
ATOM 650 O O . THR A 1 85 ? 4.398 26.141 2.658 1 89.31 85 THR A O 1
ATOM 653 N N . GLN A 1 86 ? 3.367 26.656 4.586 1 92 86 GLN A N 1
ATOM 654 C CA . GLN A 1 86 ? 4.496 26.156 5.363 1 92 86 GLN A CA 1
ATOM 655 C C . GLN A 1 86 ? 4.715 24.672 5.133 1 92 86 GLN A C 1
ATOM 657 O O . GLN A 1 86 ? 5.859 24.203 5.051 1 92 86 GLN A O 1
ATOM 662 N N . PHE A 1 87 ? 3.643 23.891 5.082 1 90.19 87 PHE A N 1
ATOM 663 C CA . PHE A 1 87 ? 3.697 22.469 4.824 1 90.19 87 PHE A CA 1
ATOM 664 C C . PHE A 1 87 ? 4.434 22.172 3.52 1 90.19 87 PHE A C 1
ATOM 666 O O . PHE A 1 87 ? 5.309 21.312 3.473 1 90.19 87 PHE A O 1
ATOM 673 N N . ILE A 1 88 ? 4.059 22.875 2.477 1 88.75 88 ILE A N 1
ATOM 674 C CA . ILE A 1 88 ? 4.691 22.703 1.175 1 88.75 88 ILE A CA 1
ATOM 675 C C . ILE A 1 88 ? 6.188 23 1.284 1 88.75 88 ILE A C 1
ATOM 677 O O . ILE A 1 88 ? 7.012 22.234 0.778 1 88.75 88 ILE A O 1
ATOM 681 N N . GLN A 1 89 ? 6.574 24.062 1.953 1 88.88 89 GLN A N 1
ATOM 682 C CA . GLN A 1 89 ? 7.98 24.422 2.125 1 88.88 89 GLN A CA 1
ATOM 683 C C . GLN A 1 89 ? 8.727 23.359 2.908 1 88.88 89 GLN A C 1
ATOM 685 O O . GLN A 1 89 ? 9.852 22.984 2.559 1 88.88 89 GLN A O 1
ATOM 690 N N . ASP A 1 90 ? 8.109 22.828 3.996 1 88.56 90 ASP A N 1
ATOM 691 C CA . ASP A 1 90 ? 8.727 21.781 4.809 1 88.56 90 ASP A CA 1
ATOM 692 C C . ASP A 1 90 ? 8.953 20.516 3.988 1 88.56 90 ASP A C 1
ATOM 694 O O . ASP A 1 90 ? 9.992 19.875 4.109 1 88.56 90 ASP A O 1
ATOM 698 N N . MET A 1 91 ? 7.93 20.156 3.18 1 86.94 91 MET A N 1
ATOM 699 C CA . MET A 1 91 ? 8.055 18.953 2.355 1 86.94 91 MET A CA 1
ATOM 700 C C . MET A 1 91 ? 9.188 19.109 1.345 1 86.94 91 MET A C 1
ATOM 702 O O . MET A 1 91 ? 9.992 18.188 1.166 1 86.94 91 MET A O 1
ATOM 706 N N . LEU A 1 92 ? 9.258 20.219 0.712 1 80.94 92 LEU A N 1
ATOM 707 C CA . LEU A 1 92 ? 10.281 20.469 -0.293 1 80.94 92 LEU A CA 1
ATOM 708 C C . LEU A 1 92 ? 11.672 20.5 0.342 1 80.94 92 LEU A C 1
ATOM 710 O O . LEU A 1 92 ? 12.672 20.234 -0.327 1 80.94 92 LEU A O 1
ATOM 714 N N . ALA A 1 93 ? 11.734 20.797 1.621 1 78.62 93 ALA A N 1
ATOM 715 C CA . ALA A 1 93 ? 13 20.828 2.342 1 78.62 93 ALA A CA 1
ATOM 716 C C . ALA A 1 93 ? 13.367 19.453 2.887 1 78.62 93 ALA A C 1
ATOM 718 O O . ALA A 1 93 ? 14.492 19.234 3.34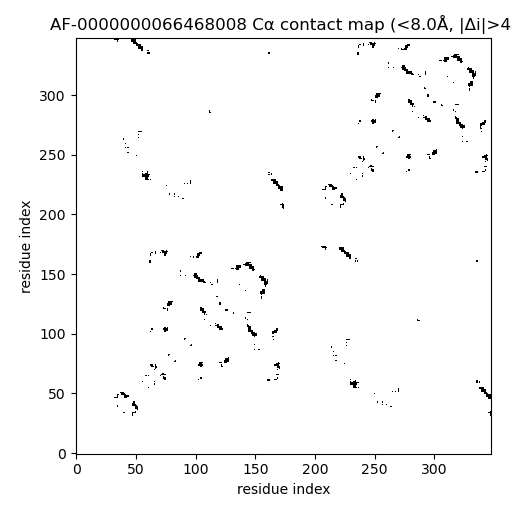4 1 78.62 93 ALA A O 1
ATOM 719 N N . SER A 1 94 ? 12.383 18.547 2.861 1 74.19 94 SER A N 1
ATOM 720 C CA . SER A 1 94 ? 12.617 17.219 3.416 1 74.19 94 SER A CA 1
ATOM 721 C C . SER A 1 94 ? 13.32 16.312 2.406 1 74.19 94 SER A C 1
ATOM 723 O O . SER A 1 94 ? 13.445 16.672 1.232 1 74.19 94 SER A O 1
ATOM 725 N N . ASN A 1 95 ? 13.781 15.078 2.832 1 69.38 95 ASN A N 1
ATOM 726 C CA . ASN A 1 95 ? 14.414 14.094 1.956 1 69.38 95 ASN A CA 1
ATOM 727 C C . ASN A 1 95 ? 13.406 13.461 1.002 1 69.38 95 ASN A C 1
ATOM 729 O O . ASN A 1 95 ? 13.781 12.68 0.128 1 69.38 95 ASN A O 1
ATOM 733 N N . LEU A 1 96 ? 12.188 13.883 1.135 1 70.31 96 LEU A N 1
ATOM 734 C CA . LEU A 1 96 ? 11.141 13.289 0.31 1 70.31 96 LEU A CA 1
ATOM 735 C C . LEU A 1 96 ? 10.711 14.25 -0.797 1 70.31 96 LEU A C 1
ATOM 737 O O . LEU A 1 96 ? 9.75 13.977 -1.516 1 70.31 96 LEU A O 1
ATOM 741 N N . ALA A 1 97 ? 11.5 15.266 -1 1 70.94 97 ALA A N 1
ATOM 742 C CA . ALA A 1 97 ? 11.227 16.297 -1.991 1 70.94 97 ALA A CA 1
ATOM 743 C C . ALA A 1 97 ? 11.07 15.703 -3.387 1 70.94 97 ALA A C 1
ATOM 745 O O . ALA A 1 97 ? 10.266 16.172 -4.191 1 70.94 97 ALA A O 1
ATOM 746 N N . PRO A 1 98 ? 11.711 14.57 -3.613 1 68.12 98 PRO A N 1
ATOM 747 C CA . PRO A 1 98 ? 11.586 14.031 -4.973 1 68.12 98 PRO A CA 1
ATOM 748 C C . PRO A 1 98 ? 10.195 13.461 -5.25 1 68.12 98 PRO A C 1
ATOM 750 O O . PRO A 1 98 ? 9.82 13.289 -6.41 1 68.12 98 PRO A O 1
ATOM 753 N N . TYR A 1 99 ? 9.555 13.211 -4.215 1 71.5 99 TYR A N 1
ATOM 754 C CA . TYR A 1 99 ? 8.18 12.766 -4.426 1 71.5 99 TYR A CA 1
ATOM 755 C C . TYR A 1 99 ? 7.273 13.938 -4.773 1 71.5 99 TYR A C 1
ATOM 757 O O . TYR A 1 99 ? 7.117 14.867 -3.98 1 71.5 99 TYR A O 1
ATOM 765 N N . THR A 1 100 ? 6.719 13.984 -5.988 1 76.62 100 THR A N 1
ATOM 766 C CA . THR A 1 100 ? 5.965 15.125 -6.5 1 76.62 100 THR A CA 1
ATOM 767 C C . THR A 1 100 ? 4.559 15.156 -5.906 1 76.62 100 THR A C 1
ATOM 769 O O . THR A 1 100 ? 3.955 16.219 -5.781 1 76.62 100 THR A O 1
ATOM 772 N N . PHE A 1 101 ? 4.113 13.93 -5.512 1 83 101 PHE A N 1
ATOM 773 C CA . PHE A 1 101 ? 2.777 13.867 -4.93 1 83 101 PHE A CA 1
ATOM 774 C C . PHE A 1 101 ? 2.836 13.391 -3.484 1 83 101 PHE A C 1
ATOM 776 O O . PHE A 1 101 ? 3.615 12.5 -3.15 1 83 101 PHE A O 1
ATOM 783 N N . VAL A 1 102 ? 2.051 14.047 -2.668 1 87.94 102 VAL A N 1
ATOM 784 C CA . VAL A 1 102 ? 1.955 13.641 -1.269 1 87.94 102 VAL A CA 1
ATOM 785 C C . VAL A 1 102 ? 0.487 13.516 -0.868 1 87.94 102 VAL A C 1
ATOM 787 O O . VAL A 1 102 ? -0.3 14.438 -1.064 1 87.94 102 VAL A O 1
ATOM 790 N N . HIS A 1 103 ? 0.198 12.367 -0.356 1 88.69 103 HIS A N 1
ATOM 791 C CA . HIS A 1 103 ? -1.152 12.164 0.158 1 88.69 103 HIS A CA 1
ATOM 792 C C . HIS A 1 103 ? -1.452 13.125 1.307 1 88.69 103 HIS A C 1
ATOM 794 O O . HIS A 1 103 ? -0.618 13.312 2.193 1 88.69 103 HIS A O 1
ATOM 800 N N . ILE A 1 104 ? -2.641 13.742 1.254 1 89.69 104 ILE A N 1
ATOM 801 C CA . ILE A 1 104 ? -3.158 14.531 2.365 1 89.69 104 ILE A CA 1
ATOM 802 C C . ILE A 1 104 ? -4.539 14.016 2.768 1 89.69 104 ILE A C 1
ATOM 804 O O . ILE A 1 104 ? -5.125 13.18 2.072 1 89.69 104 ILE A O 1
ATOM 808 N N . GLY A 1 105 ? -5.008 14.445 3.914 1 88.62 105 GLY A N 1
ATOM 809 C CA . GLY A 1 105 ? -6.133 13.852 4.613 1 88.62 105 GLY A CA 1
ATOM 810 C C . GLY A 1 105 ? -7.477 14.312 4.09 1 88.62 105 GLY A C 1
ATOM 811 O O . GLY A 1 105 ? -8.297 14.836 4.848 1 88.62 105 GLY A O 1
ATOM 812 N N . ALA A 1 106 ? -7.812 14.125 2.871 1 83.62 106 ALA A N 1
ATOM 813 C CA . ALA A 1 106 ? -9.148 14.344 2.314 1 83.62 106 ALA A CA 1
ATOM 814 C C . ALA A 1 106 ? -9.539 13.211 1.366 1 83.62 106 ALA A C 1
ATOM 816 O O . ALA A 1 106 ? -8.68 12.648 0.68 1 83.62 106 ALA A O 1
ATOM 817 N N . MET A 1 107 ? -10.797 12.883 1.361 1 79.5 107 MET A N 1
ATOM 818 C CA . MET A 1 107 ? -11.281 11.805 0.497 1 79.5 107 MET A CA 1
ATOM 819 C C . MET A 1 107 ? -12.75 12.016 0.133 1 79.5 107 MET A C 1
ATOM 821 O O . MET A 1 107 ? -13.461 12.75 0.82 1 79.5 107 MET A O 1
ATOM 825 N N . ARG A 1 108 ? -13.023 11.461 -1.025 1 74.56 108 ARG A N 1
ATOM 826 C CA . ARG A 1 108 ? -14.445 11.367 -1.338 1 74.56 108 ARG A CA 1
ATOM 827 C C . ARG A 1 108 ? -15.109 10.258 -0.532 1 74.56 108 ARG A C 1
ATOM 829 O O . ARG A 1 108 ? -14.594 9.141 -0.449 1 74.56 108 ARG A O 1
ATOM 836 N N . GLN A 1 109 ? -16.062 10.555 0.238 1 70.81 109 GLN A N 1
ATOM 837 C CA . GLN A 1 109 ? -16.75 9.578 1.073 1 70.81 109 GLN A CA 1
ATOM 838 C C . GLN A 1 109 ? -17.984 9.039 0.373 1 70.81 109 GLN A C 1
ATOM 840 O O . GLN A 1 109 ? -19.109 9.32 0.79 1 70.81 109 GLN A O 1
ATOM 845 N N . CYS A 1 110 ? -17.75 8.359 -0.746 1 62.44 110 CYS A N 1
ATOM 846 C CA . CYS A 1 110 ? -18.812 7.762 -1.554 1 62.44 110 CYS A CA 1
ATOM 847 C C . CYS A 1 110 ? -18.344 6.449 -2.174 1 62.44 110 CYS A C 1
ATOM 849 O O . CYS A 1 110 ? -17.141 6.164 -2.215 1 62.44 110 CYS A O 1
ATOM 851 N N . ALA A 1 111 ? -19.062 5.414 -2.447 1 54.44 111 ALA A N 1
ATOM 852 C CA . ALA A 1 111 ? -18.766 4.176 -3.158 1 54.44 111 ALA A CA 1
ATOM 853 C C . ALA A 1 111 ? -19.938 3.756 -4.047 1 54.44 111 ALA A C 1
ATOM 855 O O . ALA A 1 111 ? -21.016 3.416 -3.551 1 54.44 111 ALA A O 1
ATOM 856 N N . PRO A 1 112 ? -19.844 3.867 -5.383 1 58.34 112 PRO A N 1
ATOM 857 C CA . PRO A 1 112 ? -18.719 4.453 -6.105 1 58.34 112 PRO A CA 1
ATOM 858 C C . PRO A 1 112 ? -18.766 5.98 -6.137 1 58.34 112 PRO A C 1
ATOM 860 O O . PRO A 1 112 ? -19.844 6.57 -6.055 1 58.34 112 PRO A O 1
ATOM 863 N N . CYS A 1 113 ? -17.656 6.5 -6.148 1 64.69 113 CYS A N 1
ATOM 864 C CA . CYS A 1 113 ? -17.594 7.953 -6.227 1 64.69 113 CYS A CA 1
ATOM 865 C C . CYS A 1 113 ? -17.516 8.422 -7.676 1 64.69 113 CYS A C 1
ATOM 867 O O . CYS A 1 113 ? -17.156 7.641 -8.562 1 64.69 113 CYS A O 1
ATOM 869 N N . THR A 1 114 ? -18.109 9.508 -7.926 1 69.12 114 THR A N 1
ATOM 870 C CA . THR A 1 114 ? -17.891 10.211 -9.18 1 69.12 114 THR A CA 1
ATOM 871 C C . THR A 1 114 ? -16.984 11.422 -8.977 1 69.12 114 THR A C 1
ATOM 873 O O . THR A 1 114 ? -16.719 11.812 -7.84 1 69.12 114 THR A O 1
ATOM 876 N N . VAL A 1 115 ? -16.547 11.977 -10.07 1 72.06 115 VAL A N 1
ATOM 877 C CA . VAL A 1 115 ? -15.633 13.117 -10.023 1 72.06 115 VAL A CA 1
ATOM 878 C C . VAL A 1 115 ? -16.344 14.312 -9.406 1 72.06 115 VAL A C 1
ATOM 880 O O . VAL A 1 115 ? -15.688 15.242 -8.914 1 72.06 115 VAL A O 1
ATOM 883 N N . ASN A 1 116 ? -17.688 14.32 -9.367 1 74.62 116 ASN A N 1
ATOM 884 C CA . ASN A 1 116 ? -18.453 15.445 -8.859 1 74.62 116 ASN A CA 1
ATOM 885 C C . ASN A 1 116 ? -18.656 15.359 -7.344 1 74.62 116 ASN A C 1
ATOM 887 O O . ASN A 1 116 ? -19.078 16.328 -6.711 1 74.62 116 ASN A O 1
ATOM 891 N N . ASP A 1 117 ? -18.375 14.242 -6.793 1 76.44 117 ASP A N 1
ATOM 892 C CA . ASP A 1 117 ? -18.484 14.117 -5.344 1 76.44 117 ASP A CA 1
ATOM 893 C C . ASP A 1 117 ? -17.391 14.891 -4.637 1 76.44 117 ASP A C 1
ATOM 895 O O . ASP A 1 117 ? -16.234 14.867 -5.062 1 76.44 117 ASP A O 1
ATOM 899 N N . PRO A 1 118 ? -17.75 15.648 -3.676 1 77.12 118 PRO A N 1
ATOM 900 C CA . PRO A 1 118 ? -16.766 16.516 -3.021 1 77.12 118 PRO A CA 1
ATOM 901 C C . PRO A 1 118 ? -15.781 15.742 -2.15 1 77.12 118 PRO A C 1
ATOM 903 O O . PRO A 1 118 ? -16.125 14.672 -1.633 1 77.12 118 PRO A O 1
ATOM 906 N N . PHE A 1 119 ? -14.648 16.219 -2.033 1 80.94 119 PHE A N 1
ATOM 907 C CA . PHE A 1 119 ? -13.703 15.75 -1.032 1 80.94 119 PHE A CA 1
ATOM 908 C C . PHE A 1 119 ? -14.078 16.266 0.354 1 80.94 119 PHE A C 1
ATOM 910 O O . PHE A 1 119 ? -14.508 17.406 0.502 1 80.94 119 PHE A O 1
ATOM 917 N N . VAL A 1 120 ? -13.938 15.477 1.247 1 77.19 120 VAL A N 1
ATOM 918 C CA . VAL A 1 120 ? -14.133 15.844 2.646 1 77.19 120 VAL A CA 1
ATOM 919 C C . VAL A 1 120 ? -12.852 15.578 3.43 1 77.19 120 VAL A C 1
ATOM 921 O O . VAL A 1 120 ? -12.195 14.547 3.242 1 77.19 120 VAL A O 1
ATOM 924 N N . TRP A 1 121 ? -12.461 16.594 4.168 1 82.25 121 TRP A N 1
ATOM 925 C CA . TRP A 1 121 ? -11.281 16.438 5.008 1 82.25 121 TRP A CA 1
ATOM 926 C C . TRP A 1 121 ? -11.523 15.398 6.094 1 82.25 121 TRP A C 1
ATOM 928 O O . TRP A 1 121 ? -12.602 15.352 6.691 1 82.25 121 TRP A O 1
ATOM 938 N N . LEU A 1 122 ? -10.398 14.641 6.207 1 72.56 122 LEU A N 1
ATOM 939 C CA . LEU A 1 122 ? -10.43 13.656 7.285 1 72.56 122 LEU A CA 1
ATOM 940 C C . LEU A 1 122 ? -10.125 14.312 8.625 1 72.56 122 LEU A C 1
ATOM 942 O O . LEU A 1 122 ? -9.367 15.273 8.695 1 72.56 122 LEU A O 1
ATOM 946 N N . ASN A 1 123 ? -10.68 13.867 9.656 1 60.47 123 ASN A N 1
ATOM 947 C CA . ASN A 1 123 ? -10.461 14.281 11.039 1 60.47 123 ASN A CA 1
ATOM 948 C C . ASN A 1 123 ? -10.922 15.719 11.273 1 60.47 123 ASN A C 1
ATOM 950 O O . ASN A 1 123 ? -10.391 16.406 12.141 1 60.47 123 ASN A O 1
ATOM 954 N N . GLY A 1 124 ? -11.789 16.203 10.5 1 54.66 124 GLY A N 1
ATOM 955 C CA . GLY A 1 124 ? -12.516 17.422 10.766 1 54.66 124 GLY A CA 1
ATOM 956 C C . GLY A 1 124 ? -11.656 18.672 10.656 1 54.66 124 GLY A C 1
ATOM 957 O O . GLY A 1 124 ? -12.07 19.766 11.055 1 54.66 124 GLY A O 1
ATOM 958 N N . VAL A 1 125 ? -10.414 18.422 10.57 1 50.12 125 VAL A N 1
ATOM 959 C CA . VAL A 1 125 ? -9.602 19.594 10.867 1 50.12 125 VAL A CA 1
ATOM 960 C C . VAL A 1 125 ? -9.586 20.531 9.664 1 50.12 125 VAL A C 1
ATOM 962 O O . VAL A 1 125 ? -9.18 21.688 9.773 1 50.12 125 VAL A O 1
ATOM 965 N N . SER A 1 126 ? -9.781 20.109 8.469 1 57.69 126 SER A N 1
ATOM 966 C CA . SER A 1 126 ? -9.445 21.141 7.492 1 57.69 126 SER A CA 1
ATOM 967 C C . SER A 1 126 ? -10.695 21.875 7.023 1 57.69 126 SER A C 1
ATOM 969 O O . SER A 1 126 ? -11.742 21.266 6.82 1 57.69 126 SER A O 1
ATOM 971 N N . ASN A 1 127 ? -10.906 23.031 7.594 1 45.12 127 ASN A N 1
ATOM 972 C CA . ASN A 1 127 ? -11.906 23.938 7.066 1 45.12 127 ASN A CA 1
ATOM 973 C C . ASN A 1 127 ? -11.508 24.484 5.699 1 45.12 127 ASN A C 1
ATOM 975 O O . ASN A 1 127 ? -12.125 25.422 5.195 1 45.12 127 ASN A O 1
ATOM 979 N N . ASP A 1 128 ? -10.375 24.234 5.293 1 47.91 128 ASP A N 1
ATOM 980 C CA . ASP A 1 128 ? -10.109 25 4.078 1 47.91 128 ASP A CA 1
ATOM 981 C C . ASP A 1 128 ? -10.852 24.406 2.883 1 47.91 128 ASP A C 1
ATOM 983 O O . ASP A 1 128 ? -10.391 23.453 2.266 1 47.91 128 ASP A O 1
ATOM 987 N N . ASN A 1 129 ? -12.141 24.406 2.957 1 47.09 129 ASN A N 1
ATOM 988 C CA . ASN A 1 129 ? -13.055 24.016 1.886 1 47.09 129 ASN A CA 1
ATOM 989 C C . ASN A 1 129 ? -12.688 24.688 0.565 1 47.09 129 ASN A C 1
ATOM 991 O O . ASN A 1 129 ? -13.422 24.594 -0.416 1 47.09 129 ASN A O 1
ATOM 995 N N . THR A 1 130 ? -11.945 25.672 0.548 1 45.69 130 THR A N 1
ATOM 996 C CA . THR A 1 130 ? -11.773 26.391 -0.717 1 45.69 130 THR A CA 1
ATOM 997 C C . THR A 1 130 ? -11.234 25.453 -1.792 1 45.69 130 THR A C 1
ATOM 999 O O . THR A 1 130 ? -11.312 25.75 -2.984 1 45.69 130 THR A O 1
ATOM 1002 N N . PHE A 1 131 ? -10.555 24.547 -1.453 1 44.66 131 PHE A N 1
ATOM 1003 C CA . PHE A 1 131 ? -9.641 23.969 -2.43 1 44.66 131 PHE A CA 1
ATOM 1004 C C . PHE A 1 131 ? -10.328 22.875 -3.238 1 44.66 131 PHE A C 1
ATOM 1006 O O . PHE A 1 131 ? -9.789 22.406 -4.234 1 44.66 131 PHE A O 1
ATOM 1013 N N . ALA A 1 132 ? -11.383 22.359 -2.633 1 45.84 132 ALA A N 1
ATOM 1014 C CA . ALA A 1 132 ? -11.922 21.156 -3.27 1 45.84 132 ALA A CA 1
ATOM 1015 C C . ALA A 1 132 ? -12.305 21.438 -4.719 1 45.84 132 ALA A C 1
ATOM 1017 O O . ALA A 1 132 ? -12.422 20.5 -5.523 1 45.84 132 ALA A O 1
ATOM 1018 N N . ASN A 1 133 ? -12.547 22.625 -4.953 1 45.5 133 ASN A N 1
ATOM 1019 C CA . ASN A 1 133 ? -13.055 22.906 -6.289 1 45.5 133 ASN A CA 1
ATOM 1020 C C . ASN A 1 133 ? -11.945 22.844 -7.336 1 45.5 133 ASN A C 1
ATOM 1022 O O . ASN A 1 133 ? -12.219 22.781 -8.539 1 45.5 133 ASN A O 1
ATOM 1026 N N . ASP A 1 134 ? -10.781 23.109 -6.922 1 45.28 134 ASP A N 1
ATOM 1027 C CA . ASP A 1 134 ? -9.781 23.328 -7.961 1 45.28 134 ASP A CA 1
ATOM 1028 C C . ASP A 1 134 ? -8.875 22.109 -8.109 1 45.28 134 ASP A C 1
ATOM 1030 O O . ASP A 1 134 ? -7.734 22.109 -7.648 1 45.28 134 ASP A O 1
ATOM 1034 N N . TYR A 1 135 ? -9.328 21 -7.785 1 50.34 135 TYR A N 1
ATOM 1035 C CA . TYR A 1 135 ? -8.398 19.906 -8.07 1 50.34 135 TYR A CA 1
ATOM 1036 C C . TYR A 1 135 ? -8.367 19.594 -9.562 1 50.34 135 TYR A C 1
ATOM 1038 O O . TYR A 1 135 ? -9.391 19.703 -10.25 1 50.34 135 TYR A O 1
ATOM 1046 N N . ASP A 1 136 ? -7.273 19.984 -10.195 1 47.09 136 ASP A N 1
ATOM 1047 C CA . ASP A 1 136 ? -7.09 19.547 -11.57 1 47.09 136 ASP A CA 1
ATOM 1048 C C . ASP A 1 136 ? -7.059 18.031 -11.672 1 47.09 136 ASP A C 1
ATOM 1050 O O . ASP A 1 136 ? -6.383 17.359 -10.883 1 47.09 136 ASP A O 1
ATOM 1054 N N . SER A 1 137 ? -8.219 17.469 -11.82 1 47 137 SER A N 1
ATOM 1055 C CA . SER A 1 137 ? -8.148 16.047 -12.156 1 47 137 SER A CA 1
ATOM 1056 C C . SER A 1 137 ? -7.004 15.766 -13.125 1 47 137 SER A C 1
ATOM 1058 O O . SER A 1 137 ? -7.082 16.109 -14.305 1 47 137 SER A O 1
ATOM 1060 N N . LEU A 1 138 ? -5.941 16.391 -12.773 1 40.28 138 LEU A N 1
ATOM 1061 C CA . LEU A 1 138 ? -4.941 16.234 -13.82 1 40.28 138 LEU A CA 1
ATOM 1062 C C . LEU A 1 138 ? -5.148 14.938 -14.594 1 40.28 138 LEU A C 1
ATOM 1064 O O . LEU A 1 138 ? -4.91 14.883 -15.797 1 40.28 138 LEU A O 1
ATOM 1068 N N . TYR A 1 139 ? -4.957 13.68 -13.984 1 38.59 139 TYR A N 1
ATOM 1069 C CA . TYR A 1 139 ? -5.035 12.484 -14.812 1 38.59 139 TYR A CA 1
ATOM 1070 C C . TYR A 1 139 ? -6.441 11.891 -14.781 1 38.59 139 TYR A C 1
ATOM 1072 O O . TYR A 1 139 ? -7.18 12.086 -13.82 1 38.59 139 TYR A O 1
ATOM 1080 N N . ASP A 1 140 ? -7.02 11.781 -15.859 1 39.75 140 ASP A N 1
ATOM 1081 C CA . ASP A 1 140 ? -8.289 11.125 -16.172 1 39.75 140 ASP A CA 1
ATOM 1082 C C . ASP A 1 140 ? -8.672 10.141 -15.062 1 39.75 140 ASP A C 1
ATOM 1084 O O . ASP A 1 140 ? -9.719 9.492 -15.141 1 39.75 140 ASP A O 1
ATOM 1088 N N . LEU A 1 141 ? -7.719 9.531 -14.359 1 45.88 141 LEU A N 1
ATOM 1089 C CA . LEU A 1 141 ? -8.148 8.445 -13.484 1 45.88 141 LEU A CA 1
ATOM 1090 C C . LEU A 1 141 ? -8.625 8.984 -12.141 1 45.88 141 LEU A C 1
ATOM 1092 O O . LEU A 1 141 ? -7.883 9.672 -11.445 1 45.88 141 LEU A O 1
ATOM 1096 N N . THR A 1 142 ? -9.859 9.391 -11.906 1 61.06 142 THR A N 1
ATOM 1097 C CA . THR A 1 142 ? -10.734 9.875 -10.844 1 61.06 142 THR A CA 1
ATOM 1098 C C . THR A 1 142 ? -10.492 9.102 -9.547 1 61.06 142 THR A C 1
ATOM 1100 O O . THR A 1 142 ? -10.781 7.906 -9.469 1 61.06 142 THR A O 1
ATOM 1103 N N . GLY A 1 143 ? -9.383 9.414 -8.672 1 73.31 143 GLY A N 1
ATOM 1104 C CA . GLY A 1 143 ? -9.195 8.805 -7.367 1 73.31 143 GLY A CA 1
ATOM 1105 C C . GLY A 1 143 ? -10.055 9.438 -6.285 1 73.31 143 GLY A C 1
ATOM 1106 O O . GLY A 1 143 ? -10.578 10.539 -6.473 1 73.31 143 GLY A O 1
ATOM 1107 N N . ASP A 1 144 ? -10.25 8.727 -5.297 1 76.25 144 ASP A N 1
ATOM 1108 C CA . ASP A 1 144 ? -11.133 9.141 -4.211 1 76.25 144 ASP A CA 1
ATOM 1109 C C . ASP A 1 144 ? -10.344 9.766 -3.066 1 76.25 144 ASP A C 1
ATOM 1111 O O . ASP A 1 144 ? -10.922 10.211 -2.074 1 76.25 144 ASP A O 1
ATOM 1115 N N . CYS A 1 145 ? -9.039 9.828 -3.279 1 81.44 145 CYS A N 1
ATOM 1116 C CA . CYS A 1 145 ? -8.18 10.438 -2.271 1 81.44 145 CYS A CA 1
ATOM 1117 C C . CYS A 1 145 ? -7.48 11.672 -2.824 1 81.44 145 CYS A C 1
ATOM 1119 O O . CYS A 1 145 ? -7.43 11.867 -4.039 1 81.44 145 CYS A O 1
ATOM 1121 N N . LEU A 1 146 ? -7.062 12.523 -1.885 1 86 146 LEU A N 1
ATOM 1122 C CA . LEU A 1 146 ? -6.48 13.797 -2.291 1 86 146 LEU A CA 1
ATOM 1123 C C . LEU A 1 146 ? -4.977 13.812 -2.051 1 86 146 LEU A C 1
ATOM 1125 O O . LEU A 1 146 ? -4.5 13.281 -1.041 1 86 146 LEU A O 1
ATOM 1129 N N . SER A 1 147 ? -4.301 14.359 -3.031 1 87.31 147 SER A N 1
ATOM 1130 C CA . SER A 1 147 ? -2.863 14.578 -2.912 1 87.31 147 SER A CA 1
ATOM 1131 C C . SER A 1 147 ? -2.49 16.016 -3.268 1 87.31 147 SER A C 1
ATOM 1133 O O . SER A 1 147 ? -3.307 16.75 -3.814 1 87.31 147 SER A O 1
ATOM 1135 N N . MET A 1 148 ? -1.302 16.406 -2.865 1 87.69 148 MET A N 1
ATOM 1136 C CA . MET A 1 148 ? -0.712 17.656 -3.314 1 87.69 148 MET A CA 1
ATOM 1137 C C . MET A 1 148 ? 0.388 17.406 -4.34 1 87.69 148 MET A C 1
ATOM 1139 O O . MET A 1 148 ? 1.239 16.547 -4.145 1 87.69 148 MET A O 1
ATOM 1143 N N . ASP A 1 149 ? 0.231 18.094 -5.398 1 83.94 149 ASP A N 1
ATOM 1144 C CA . ASP A 1 149 ? 1.27 18.062 -6.426 1 83.94 149 ASP A CA 1
ATOM 1145 C C . ASP A 1 149 ? 2.35 19.109 -6.141 1 83.94 149 ASP A C 1
ATOM 1147 O O . ASP A 1 149 ? 2.18 20.297 -6.445 1 83.94 149 ASP A O 1
ATOM 1151 N N . LEU A 1 150 ? 3.453 18.688 -5.625 1 81.31 150 LEU A N 1
ATOM 1152 C CA . LEU A 1 150 ? 4.496 19.609 -5.18 1 81.31 150 LEU A CA 1
ATOM 1153 C C . LEU A 1 150 ? 5.254 20.188 -6.371 1 81.31 150 LEU A C 1
ATOM 1155 O O . LEU A 1 150 ? 5.883 21.25 -6.258 1 81.31 150 LEU A O 1
ATOM 1159 N N . GLY A 1 151 ? 5.191 19.453 -7.445 1 77.5 151 GLY A N 1
ATOM 1160 C CA . GLY A 1 151 ? 5.77 19.984 -8.664 1 77.5 151 GLY A CA 1
ATOM 1161 C C . GLY A 1 151 ? 4.965 21.125 -9.258 1 77.5 151 GLY A C 1
ATOM 1162 O O . GLY A 1 151 ? 5.465 21.875 -10.102 1 77.5 151 GLY A O 1
ATOM 1163 N N . ASN A 1 152 ? 3.748 21.312 -8.852 1 81.88 152 ASN A N 1
ATOM 1164 C CA . ASN A 1 152 ? 2.852 22.375 -9.297 1 81.88 152 ASN A CA 1
ATOM 1165 C C . ASN A 1 152 ? 2.324 23.188 -8.117 1 81.88 152 ASN A C 1
ATOM 1167 O O . ASN A 1 152 ? 1.114 23.375 -7.977 1 81.88 152 ASN A O 1
ATOM 1171 N N . ASN A 1 153 ? 3.223 23.688 -7.25 1 80.94 153 ASN A N 1
ATOM 1172 C CA . ASN A 1 153 ? 2.967 24.594 -6.141 1 80.94 153 ASN A CA 1
ATOM 1173 C C . ASN A 1 153 ? 1.921 24.031 -5.184 1 80.94 153 ASN A C 1
ATOM 1175 O O . ASN A 1 153 ? 1.06 24.766 -4.695 1 80.94 153 ASN A O 1
ATOM 1179 N N . GLY A 1 154 ? 1.905 22.75 -5.113 1 85.5 154 GLY A N 1
ATOM 1180 C CA . GLY A 1 154 ? 1.024 22.125 -4.133 1 85.5 154 GLY A CA 1
ATOM 1181 C C . GLY A 1 154 ? -0.425 22.078 -4.578 1 85.5 154 GLY A C 1
ATOM 1182 O O . GLY A 1 154 ? -1.335 22.031 -3.75 1 85.5 154 GLY A O 1
ATOM 1183 N N . GLN A 1 155 ? -0.661 22.156 -5.863 1 83.94 155 GLN A N 1
ATOM 1184 C CA . GLN A 1 155 ? -2.027 22.031 -6.355 1 83.94 155 GLN A CA 1
ATOM 1185 C C . GLN A 1 155 ? -2.629 20.688 -5.945 1 83.94 155 GLN A C 1
ATOM 1187 O O . GLN A 1 155 ? -1.951 19.656 -5.988 1 83.94 155 GLN A O 1
ATOM 1192 N N . TYR A 1 156 ? -3.879 20.781 -5.477 1 85.12 156 TYR A N 1
ATOM 1193 C CA . TYR A 1 156 ? -4.559 19.547 -5.09 1 85.12 156 TYR A CA 1
ATOM 1194 C C . TYR A 1 156 ? -4.859 18.688 -6.312 1 85.12 156 TYR A C 1
ATOM 1196 O O . TYR A 1 156 ? -5.23 19.203 -7.367 1 85.12 156 TYR A O 1
ATOM 1204 N N . ASN A 1 157 ? -4.645 17.406 -6.176 1 82.56 157 ASN A N 1
ATOM 1205 C CA . ASN A 1 157 ? -4.91 16.422 -7.215 1 82.56 157 ASN A CA 1
ATOM 1206 C C . ASN A 1 157 ? -5.559 15.156 -6.641 1 82.56 157 ASN A C 1
ATOM 1208 O O . ASN A 1 157 ? -5.156 14.672 -5.586 1 82.56 157 ASN A O 1
ATOM 1212 N N . ASP A 1 158 ? -6.57 14.719 -7.32 1 80.69 158 ASP A N 1
ATOM 1213 C CA . ASP A 1 158 ? -7.113 13.438 -6.895 1 80.69 158 ASP A CA 1
ATOM 1214 C C . ASP A 1 158 ? -6.152 12.297 -7.219 1 80.69 158 ASP A C 1
ATOM 1216 O O . ASP A 1 158 ? -5.426 12.359 -8.211 1 80.69 158 ASP A O 1
ATOM 1220 N N . ILE A 1 159 ? -6.102 11.336 -6.312 1 78.19 159 ILE A N 1
ATOM 1221 C CA . ILE A 1 159 ? -5.246 10.172 -6.461 1 78.19 159 ILE A CA 1
ATOM 1222 C C . ILE A 1 159 ? -5.949 8.938 -5.902 1 78.19 159 ILE A C 1
ATOM 1224 O O . ILE A 1 159 ? -6.867 9.055 -5.086 1 78.19 159 ILE A O 1
ATOM 1228 N N . THR A 1 160 ? -5.562 7.844 -6.441 1 73.75 160 THR A N 1
ATOM 1229 C CA . THR A 1 160 ? -6.113 6.633 -5.84 1 73.75 160 THR A CA 1
ATOM 1230 C C . THR A 1 160 ? -5.605 6.465 -4.41 1 73.75 160 THR A C 1
ATOM 1232 O O . THR A 1 160 ? -4.469 6.824 -4.102 1 73.75 160 THR A O 1
ATOM 1235 N N . CYS A 1 161 ? -6.414 6 -3.562 1 74.19 161 CYS A N 1
ATOM 1236 C CA . CYS A 1 161 ? -6.117 5.941 -2.135 1 74.19 161 CYS A CA 1
ATOM 1237 C C . CYS A 1 161 ? -4.945 5.008 -1.858 1 74.19 161 CYS A C 1
ATOM 1239 O O . CYS A 1 161 ? -4.34 5.066 -0.786 1 74.19 161 CYS A O 1
ATOM 1241 N N . ASP A 1 162 ? -4.629 4.238 -2.861 1 65.19 162 ASP A N 1
ATOM 1242 C CA . ASP A 1 162 ? -3.527 3.299 -2.68 1 65.19 162 ASP A CA 1
ATOM 1243 C C . ASP A 1 162 ? -2.309 3.717 -3.5 1 65.19 162 ASP A C 1
ATOM 1245 O O . ASP A 1 162 ? -1.372 2.934 -3.674 1 65.19 162 ASP A O 1
ATOM 1249 N N . ALA A 1 163 ? -2.332 4.965 -4.016 1 72 163 ALA A N 1
ATOM 1250 C CA . ALA A 1 163 ? -1.194 5.438 -4.801 1 72 163 ALA A CA 1
ATOM 1251 C C . ALA A 1 163 ? 0.091 5.406 -3.979 1 72 163 ALA A C 1
ATOM 1253 O O . ALA A 1 163 ? 0.107 5.832 -2.82 1 72 163 ALA A O 1
ATOM 1254 N N . GLU A 1 164 ? 1.138 4.836 -4.641 1 70.38 164 GLU A N 1
ATOM 1255 C CA . GLU A 1 164 ? 2.416 4.68 -3.953 1 70.38 164 GLU A CA 1
ATOM 1256 C C . GLU A 1 164 ? 3.262 5.945 -4.066 1 70.38 164 GLU A C 1
ATOM 1258 O O . GLU A 1 164 ? 4.227 5.988 -4.832 1 70.38 164 GLU A O 1
ATOM 1263 N N . THR A 1 165 ? 2.98 6.926 -3.354 1 78.12 165 THR A N 1
ATOM 1264 C CA . THR A 1 165 ? 3.73 8.172 -3.221 1 78.12 165 THR A CA 1
ATOM 1265 C C . THR A 1 165 ? 3.826 8.594 -1.758 1 78.12 165 THR A C 1
ATOM 1267 O O . THR A 1 165 ? 3.371 7.867 -0.868 1 78.12 165 THR A O 1
ATOM 1270 N N . ALA A 1 166 ? 4.551 9.617 -1.566 1 82 166 ALA A N 1
ATOM 1271 C CA . ALA A 1 166 ? 4.727 10.078 -0.192 1 82 166 ALA A CA 1
ATOM 1272 C C . ALA A 1 166 ? 3.383 10.414 0.45 1 82 166 ALA A C 1
ATOM 1274 O O . ALA A 1 166 ? 2.391 10.633 -0.249 1 82 166 ALA A O 1
ATOM 1275 N N . TYR A 1 167 ? 3.295 10.266 1.729 1 87.06 167 TYR A N 1
ATOM 1276 C CA . TYR A 1 167 ? 2.111 10.664 2.482 1 87.06 167 TYR A CA 1
ATOM 1277 C C . TYR A 1 167 ? 2.498 11.477 3.715 1 87.06 167 TYR A C 1
ATOM 1279 O O . TYR A 1 167 ? 3.656 11.453 4.141 1 87.06 167 TYR A O 1
ATOM 1287 N N . SER A 1 168 ? 1.539 12.266 4.129 1 89.25 168 SER A N 1
ATOM 1288 C CA . SER A 1 168 ? 1.735 13.109 5.305 1 89.25 168 SER A CA 1
ATOM 1289 C C . SER A 1 168 ? 0.778 12.727 6.426 1 89.25 168 SER A C 1
ATOM 1291 O O . SER A 1 168 ? -0.387 12.406 6.176 1 89.25 168 SER A O 1
ATOM 1293 N N . CYS A 1 169 ? 1.309 12.648 7.598 1 87.31 169 CYS A N 1
ATOM 1294 C CA . CYS A 1 169 ? 0.515 12.367 8.789 1 87.31 169 CYS A CA 1
ATOM 1295 C C . CYS A 1 169 ? 0.571 13.531 9.766 1 87.31 169 CYS A C 1
ATOM 1297 O O . CYS A 1 169 ? 1.613 14.172 9.922 1 87.31 169 CYS A O 1
ATOM 1299 N N . GLY A 1 170 ? -0.568 13.773 10.367 1 88.94 170 GLY A N 1
ATOM 1300 C CA . GLY A 1 170 ? -0.621 14.867 11.32 1 88.94 170 GLY A CA 1
ATOM 1301 C C . GLY A 1 170 ? -1.47 14.562 12.539 1 88.94 170 GLY A C 1
ATOM 1302 O O . GLY A 1 170 ? -2.428 13.789 12.461 1 88.94 170 GLY A O 1
ATOM 1303 N N . LYS A 1 171 ? -1.024 15.133 13.688 1 86.69 171 LYS A N 1
ATOM 1304 C CA . LYS A 1 171 ? -1.756 15.016 14.945 1 86.69 171 LYS A CA 1
ATOM 1305 C C . LYS A 1 171 ? -1.463 16.203 15.859 1 86.69 171 LYS A C 1
ATOM 1307 O O . LYS A 1 171 ? -0.455 16.891 15.695 1 86.69 171 LYS A O 1
ATOM 1312 N N . PRO A 1 172 ? -2.414 16.484 16.781 1 87.75 172 PRO A N 1
ATOM 1313 C CA . PRO A 1 172 ? -2.104 17.516 17.75 1 87.75 172 PRO A CA 1
ATOM 1314 C C . PRO A 1 172 ? -0.934 17.141 18.656 1 87.75 172 PRO A C 1
ATOM 1316 O O . PRO A 1 172 ? -0.754 15.969 18.984 1 87.75 172 PRO A O 1
ATOM 1319 N N . ALA A 1 173 ? -0.211 18.172 19.031 1 88.69 173 ALA A N 1
ATOM 1320 C CA . ALA A 1 173 ? 0.85 17.953 20 1 88.69 173 ALA A CA 1
ATOM 1321 C C . ALA A 1 173 ? 0.278 17.469 21.328 1 88.69 173 ALA A C 1
ATOM 1323 O O . ALA A 1 173 ? -0.87 17.766 21.672 1 88.69 173 ALA A O 1
ATOM 1324 N N . ALA A 1 174 ? 1.076 16.547 22.031 1 82 174 ALA A N 1
ATOM 1325 C CA . ALA A 1 174 ? 0.655 16.047 23.344 1 82 174 ALA A CA 1
ATOM 1326 C C . ALA A 1 174 ? 1.829 16 24.312 1 82 174 ALA A C 1
ATOM 1328 O O . ALA A 1 174 ? 2.982 15.859 23.891 1 82 174 ALA A O 1
ATOM 1329 N N . MET B 1 1 ? 15.109 12.617 112.625 1 38.47 1 MET B N 1
ATOM 1330 C CA . MET B 1 1 ? 15.82 12.445 111.375 1 38.47 1 MET B CA 1
ATOM 1331 C C . MET B 1 1 ? 14.844 12.477 110.188 1 38.47 1 MET B C 1
ATOM 1333 O O . MET B 1 1 ? 14.016 11.578 110 1 38.47 1 MET B O 1
ATOM 1337 N N . HIS B 1 2 ? 14.336 13.742 109.875 1 50.25 2 HIS B N 1
ATOM 1338 C CA . HIS B 1 2 ? 13.328 14.156 108.875 1 50.25 2 HIS B CA 1
ATOM 1339 C C . HIS B 1 2 ? 13.789 13.883 107.438 1 50.25 2 HIS B C 1
ATOM 1341 O O . HIS B 1 2 ? 14.867 14.328 107.062 1 50.25 2 HIS B O 1
ATOM 1347 N N . TRP B 1 3 ? 13.484 12.734 106.875 1 47.84 3 TRP B N 1
ATOM 1348 C CA . TRP B 1 3 ? 13.789 12.273 105.5 1 47.84 3 TRP B CA 1
ATOM 1349 C C . TRP B 1 3 ? 13.117 13.156 104.5 1 47.84 3 TRP B C 1
ATOM 1351 O O . TRP B 1 3 ? 11.891 13.25 104.438 1 47.84 3 TRP B O 1
ATOM 1361 N N . ARG B 1 4 ? 13.75 14.328 104.062 1 50.44 4 ARG B N 1
ATOM 1362 C CA . ARG B 1 4 ? 13.258 15.211 103 1 50.44 4 ARG B CA 1
ATOM 1363 C C . ARG B 1 4 ? 13.25 14.484 101.688 1 50.44 4 ARG B C 1
ATOM 1365 O O . ARG B 1 4 ? 14.289 13.984 101.25 1 50.44 4 ARG B O 1
ATOM 1372 N N . LEU B 1 5 ? 12.055 13.961 101.312 1 44.19 5 LEU B N 1
ATOM 1373 C CA . LEU B 1 5 ? 11.797 13.336 100 1 44.19 5 LEU B CA 1
ATOM 1374 C C . LEU B 1 5 ? 12.023 14.328 98.875 1 44.19 5 LEU B C 1
ATOM 1376 O O . LEU B 1 5 ? 11.438 15.414 98.875 1 44.19 5 LEU B O 1
ATOM 1380 N N . THR B 1 6 ? 13.164 14.344 98.188 1 50.94 6 THR B N 1
ATOM 1381 C CA . THR B 1 6 ? 13.578 15.109 97 1 50.94 6 THR B CA 1
ATOM 1382 C C . THR B 1 6 ? 12.703 14.773 95.812 1 50.94 6 THR B C 1
ATOM 1384 O O . THR B 1 6 ? 12.719 13.641 95.312 1 50.94 6 THR B O 1
ATOM 1387 N N . VAL B 1 7 ? 11.508 15.227 95.75 1 50.5 7 VAL B N 1
ATOM 1388 C CA . VAL B 1 7 ? 10.695 14.93 94.562 1 50.5 7 VAL B CA 1
ATOM 1389 C C . VAL B 1 7 ? 11.289 15.625 93.375 1 50.5 7 VAL B C 1
ATOM 1391 O O . VAL B 1 7 ? 11.414 16.844 93.312 1 50.5 7 VAL B O 1
ATOM 1394 N N . LEU B 1 8 ? 12.188 15.016 92.688 1 46.62 8 LEU B N 1
ATOM 1395 C CA . LEU B 1 8 ? 12.75 15.547 91.438 1 46.62 8 LEU B CA 1
ATOM 1396 C C . LEU B 1 8 ? 11.672 15.664 90.375 1 46.62 8 LEU B C 1
ATOM 1398 O O . LEU B 1 8 ? 11.023 14.68 90 1 46.62 8 LEU B O 1
ATOM 1402 N N . PHE B 1 9 ? 11.039 16.766 90.25 1 46.22 9 PHE B N 1
ATOM 1403 C CA . PHE B 1 9 ? 10.102 17.047 89.125 1 46.22 9 PHE B CA 1
ATOM 1404 C C . PHE B 1 9 ? 10.797 17.016 87.812 1 46.22 9 PHE B C 1
ATOM 1406 O O . PHE B 1 9 ? 11.766 17.734 87.562 1 46.22 9 PHE B O 1
ATOM 1413 N N . PHE B 1 10 ? 10.812 15.898 87.062 1 50.72 10 PHE B N 1
ATOM 1414 C CA . PHE B 1 10 ? 11.25 15.828 85.688 1 50.72 10 PHE B CA 1
ATOM 1415 C C . PHE B 1 10 ? 10.328 16.656 84.75 1 50.72 10 PHE B C 1
ATOM 1417 O O . PHE B 1 10 ? 9.125 16.391 84.688 1 50.72 10 PHE B O 1
ATOM 1424 N N . ALA B 1 11 ? 10.625 17.938 84.562 1 44.69 11 ALA B N 1
ATOM 1425 C CA . ALA B 1 11 ? 9.977 18.766 83.562 1 44.69 11 ALA B CA 1
ATOM 1426 C C . ALA B 1 11 ? 10.117 18.141 82.188 1 44.69 11 ALA B C 1
ATOM 1428 O O . ALA B 1 11 ? 11.219 18.016 81.625 1 44.69 11 ALA B O 1
ATOM 1429 N N . SER B 1 12 ? 9.211 17.25 81.75 1 46.34 12 SER B N 1
ATOM 1430 C CA . SER B 1 12 ? 9.172 16.797 80.375 1 46.34 12 SER B CA 1
ATOM 1431 C C . SER B 1 12 ? 8.969 17.969 79.375 1 46.34 12 SER B C 1
ATOM 1433 O O . SER B 1 12 ? 7.969 18.688 79.5 1 46.34 12 SER B O 1
ATOM 1435 N N . ALA B 1 13 ? 10.031 18.719 79.062 1 48.69 13 ALA B N 1
ATOM 1436 C CA . ALA B 1 13 ? 9.969 19.656 77.938 1 48.69 13 ALA B CA 1
ATOM 1437 C C . ALA B 1 13 ? 9.328 18.984 76.688 1 48.69 13 ALA B C 1
ATOM 1439 O O . ALA B 1 13 ? 9.906 18.078 76.125 1 48.69 13 ALA B O 1
ATOM 1440 N N . GLN B 1 14 ? 8.016 19.031 76.562 1 48.09 14 GLN B N 1
ATOM 1441 C CA . GLN B 1 14 ? 7.371 18.688 75.312 1 48.09 14 GLN B CA 1
ATOM 1442 C C . GLN B 1 14 ? 7.914 19.547 74.188 1 48.09 14 GLN B C 1
ATOM 1444 O O . GLN B 1 14 ? 7.824 20.766 74.188 1 48.09 14 GLN B O 1
ATOM 1449 N N . LEU B 1 15 ? 9.016 19.203 73.562 1 49.25 15 LEU B N 1
ATOM 1450 C CA . LEU B 1 15 ? 9.391 19.797 72.25 1 49.25 15 LEU B CA 1
ATOM 1451 C C . LEU B 1 15 ? 8.188 19.906 71.375 1 49.25 15 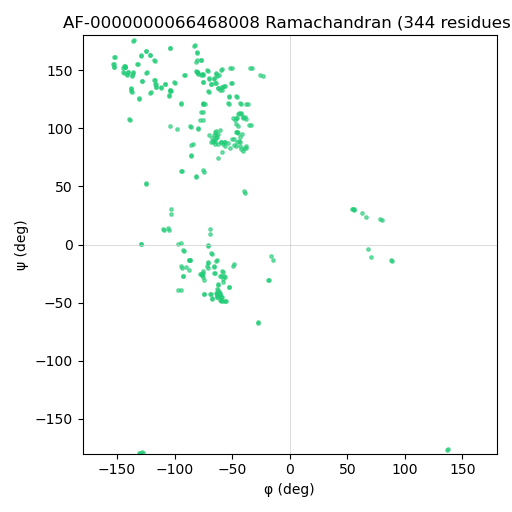LEU B C 1
ATOM 1453 O O . LEU B 1 15 ? 7.504 18.922 71.125 1 49.25 15 LEU B O 1
ATOM 1457 N N . SER B 1 16 ? 7.535 21.094 71.375 1 50.91 16 SER B N 1
ATOM 1458 C CA . SER B 1 16 ? 6.559 21.375 70.312 1 50.91 16 SER B CA 1
ATOM 1459 C C . SER B 1 16 ? 7.137 21.062 68.938 1 50.91 16 SER B C 1
ATOM 1461 O O . SER B 1 16 ? 8.188 21.594 68.562 1 50.91 16 SER B O 1
ATOM 1463 N N . GLU B 1 17 ? 6.973 19.859 68.438 1 59.12 17 GLU B N 1
ATOM 1464 C CA . GLU B 1 17 ? 7.262 19.594 67.062 1 59.12 17 GLU B CA 1
ATOM 1465 C C . GLU B 1 17 ? 6.75 20.734 66.125 1 59.12 17 GLU B C 1
ATOM 1467 O O . GLU B 1 17 ? 5.543 20.984 66.062 1 59.12 17 GLU B O 1
ATOM 1472 N N . GLY B 1 18 ? 7.559 21.859 66 1 53.22 18 GLY B N 1
ATOM 1473 C CA . GLY B 1 18 ? 7.227 22.828 64.938 1 53.22 18 GLY B CA 1
ATOM 1474 C C . GLY B 1 18 ? 6.648 22.203 63.688 1 53.22 18 GLY B C 1
ATOM 1475 O O . GLY B 1 18 ? 7.152 21.188 63.219 1 53.22 18 GLY B O 1
ATOM 1476 N N . CYS B 1 19 ? 5.305 22.312 63.531 1 56.03 19 CYS B N 1
ATOM 1477 C CA . CYS B 1 19 ? 4.691 21.938 62.25 1 56.03 19 CYS B CA 1
ATOM 1478 C C . CYS B 1 19 ? 5.508 22.469 61.094 1 56.03 19 CYS B C 1
ATOM 1480 O O . CYS B 1 19 ? 5.703 23.688 60.969 1 56.03 19 CYS B O 1
ATOM 1482 N N . LEU B 1 20 ? 6.504 21.75 60.594 1 59.97 20 LEU B N 1
ATOM 1483 C CA . LEU B 1 20 ? 7.125 22.156 59.344 1 59.97 20 LEU B CA 1
ATOM 1484 C C . LEU B 1 20 ? 6.086 22.734 58.406 1 59.97 20 LEU B C 1
ATOM 1486 O O . LEU B 1 20 ? 4.941 22.266 58.375 1 59.97 20 LEU B O 1
ATOM 1490 N N . PRO B 1 21 ? 6.238 24.016 57.969 1 60.12 21 PRO B N 1
ATOM 1491 C CA . PRO B 1 21 ? 5.27 24.531 57 1 60.12 21 PRO B CA 1
ATOM 1492 C C . PRO B 1 21 ? 5.008 23.547 55.844 1 60.12 21 PRO B C 1
ATOM 1494 O O . PRO B 1 21 ? 5.938 22.922 55.344 1 60.12 21 PRO B O 1
ATOM 1497 N N . MET B 1 22 ? 3.848 22.891 55.75 1 59.12 22 MET B N 1
ATOM 1498 C CA . MET B 1 22 ? 3.469 22.094 54.562 1 59.12 22 MET B CA 1
ATOM 1499 C C . MET B 1 22 ? 3.74 22.875 53.281 1 59.12 22 MET B C 1
ATOM 1501 O O . MET B 1 22 ? 3.174 23.953 53.062 1 59.12 22 MET B O 1
ATOM 1505 N N . VAL B 1 23 ? 4.965 22.875 52.719 1 64.38 23 VAL B N 1
ATOM 1506 C CA . VAL B 1 23 ? 5.129 23.406 51.375 1 64.38 23 VAL B CA 1
ATOM 1507 C C . VAL B 1 23 ? 3.943 22.969 50.5 1 64.38 23 VAL B C 1
ATOM 1509 O O . VAL B 1 23 ? 3.549 21.812 50.5 1 64.38 23 VAL B O 1
ATOM 1512 N N . PRO B 1 24 ? 3.059 23.906 50.125 1 62.44 24 PRO B N 1
ATOM 1513 C CA . PRO B 1 24 ? 1.958 23.469 49.281 1 62.44 24 PRO B CA 1
ATOM 1514 C C . PRO B 1 24 ? 2.43 22.594 48.125 1 62.44 24 PRO B C 1
ATOM 1516 O O . PRO B 1 24 ? 3.557 22.734 47.656 1 62.44 24 PRO B O 1
ATOM 1519 N N . PRO B 1 25 ? 1.896 21.406 47.875 1 61.47 25 PRO B N 1
ATOM 1520 C CA . PRO B 1 25 ? 2.312 20.578 46.75 1 61.47 25 PRO B CA 1
ATOM 1521 C C . PRO B 1 25 ? 2.5 21.391 45.469 1 61.47 25 PRO B C 1
ATOM 1523 O O . PRO B 1 25 ? 1.718 22.297 45.188 1 61.47 25 PRO B O 1
ATOM 1526 N N . GLU B 1 26 ? 3.695 21.531 44.969 1 62.56 26 GLU B N 1
ATOM 1527 C CA . GLU B 1 26 ? 3.938 22.172 43.688 1 62.56 26 GLU B CA 1
ATOM 1528 C C . GLU B 1 26 ? 2.848 21.828 42.656 1 62.56 26 GLU B C 1
ATOM 1530 O O . GLU B 1 26 ? 2.449 20.656 42.562 1 62.56 26 GLU B O 1
ATOM 1535 N N . GLU B 1 27 ? 1.991 22.734 42.312 1 62.84 27 GLU B N 1
ATOM 1536 C CA . GLU B 1 27 ? 0.978 22.5 41.281 1 62.84 27 GLU B CA 1
ATOM 1537 C C . GLU B 1 27 ? 1.576 21.797 40.062 1 62.84 27 GLU B C 1
ATOM 1539 O O . GLU B 1 27 ? 2.662 22.156 39.594 1 62.84 27 GLU B O 1
ATOM 1544 N N . PRO B 1 28 ? 1.245 20.609 39.75 1 61.59 28 PRO B N 1
ATOM 1545 C CA . PRO B 1 28 ? 1.809 19.922 38.594 1 61.59 28 PRO B CA 1
ATOM 1546 C C . PRO B 1 28 ? 1.825 20.781 37.344 1 61.59 28 PRO B C 1
ATOM 1548 O O . PRO B 1 28 ? 0.8 21.375 36.969 1 61.59 28 PRO B O 1
ATOM 1551 N N . VAL B 1 29 ? 2.883 21.453 36.969 1 62 29 VAL B N 1
ATOM 1552 C CA . VAL B 1 29 ? 3.029 22.203 35.719 1 62 29 VAL B CA 1
ATOM 1553 C C . VAL B 1 29 ? 2.531 21.359 34.531 1 62 29 VAL B C 1
ATOM 1555 O O . VAL B 1 29 ? 2.908 20.188 34.406 1 62 29 VAL B O 1
ATOM 1558 N N . THR B 1 30 ? 1.288 21.516 34.062 1 66.81 30 THR B N 1
ATOM 1559 C CA . THR B 1 30 ? 0.768 20.812 32.906 1 66.81 30 THR B CA 1
ATOM 1560 C C . THR B 1 30 ? 1.774 20.828 31.75 1 66.81 30 THR B C 1
ATOM 1562 O O . THR B 1 30 ? 2.256 21.891 31.359 1 66.81 30 THR B O 1
ATOM 1565 N N . PRO B 1 31 ? 2.461 19.844 31.5 1 71.19 31 PRO B N 1
ATOM 1566 C CA . PRO B 1 31 ? 3.475 19.828 30.438 1 71.19 31 PRO B CA 1
ATOM 1567 C C . PRO B 1 31 ? 2.994 20.516 29.156 1 71.19 31 PRO B C 1
ATOM 1569 O O . PRO B 1 31 ? 1.817 20.406 28.812 1 71.19 31 PRO B O 1
ATOM 1572 N N . VAL B 1 32 ? 3.688 21.609 28.625 1 80.69 32 VAL B N 1
ATOM 1573 C CA . VAL B 1 32 ? 3.439 22.25 27.344 1 80.69 32 VAL B CA 1
ATOM 1574 C C . VAL B 1 32 ? 3.443 21.219 26.219 1 80.69 32 VAL B C 1
ATOM 1576 O O . VAL B 1 32 ? 4.352 20.375 26.156 1 80.69 32 VAL B O 1
ATOM 1579 N N . PRO B 1 33 ? 2.314 21.156 25.531 1 86.31 33 PRO B N 1
ATOM 1580 C CA . PRO B 1 33 ? 2.295 20.203 24.438 1 86.31 33 PRO B CA 1
ATOM 1581 C C . PRO B 1 33 ? 3.473 20.375 23.484 1 86.31 33 PRO B C 1
ATOM 1583 O O . PRO B 1 33 ? 3.818 21.5 23.109 1 86.31 33 PRO B O 1
ATOM 1586 N N . VAL B 1 34 ? 4.195 19.328 23.219 1 87.12 34 VAL B N 1
ATOM 1587 C CA . VAL B 1 34 ? 5.312 19.344 22.281 1 87.12 34 VAL B CA 1
ATOM 1588 C C . VAL B 1 34 ? 5.109 18.281 21.203 1 87.12 34 VAL B C 1
ATOM 1590 O O . VAL B 1 34 ? 4.438 17.281 21.438 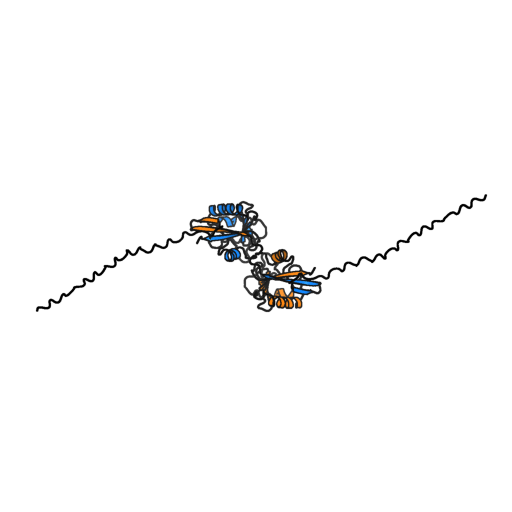1 87.12 34 VAL B O 1
ATOM 1593 N N . CYS B 1 35 ? 5.621 18.609 20.016 1 89.69 35 CYS B N 1
ATOM 1594 C CA . CYS B 1 35 ? 5.605 17.609 18.953 1 89.69 35 CYS B CA 1
ATOM 1595 C C . CYS B 1 35 ? 6.707 16.578 19.156 1 89.69 35 CYS B C 1
ATOM 1597 O O . CYS B 1 35 ? 7.754 16.891 19.734 1 89.69 35 CYS B O 1
ATOM 1599 N N . PRO B 1 36 ? 6.445 15.266 18.766 1 83.06 36 PRO B N 1
ATOM 1600 C CA . PRO B 1 36 ? 7.52 14.273 18.797 1 83.06 36 PRO B CA 1
ATOM 1601 C C . PRO B 1 36 ? 8.789 14.742 18.094 1 83.06 36 PRO B C 1
ATOM 1603 O O . PRO B 1 36 ? 8.711 15.531 17.141 1 83.06 36 PRO B O 1
ATOM 1606 N N . ALA B 1 37 ? 9.938 14.25 18.5 1 78.88 37 ALA B N 1
ATOM 1607 C CA . ALA B 1 37 ? 11.203 14.602 17.875 1 78.88 37 ALA B CA 1
ATOM 1608 C C . ALA B 1 37 ? 11.195 14.281 16.375 1 78.88 37 ALA B C 1
ATOM 1610 O O . ALA B 1 37 ? 10.711 13.219 15.977 1 78.88 37 ALA B O 1
ATOM 1611 N N . GLY B 1 38 ? 11.719 15.195 15.492 1 76.62 38 GLY B N 1
ATOM 1612 C CA . GLY B 1 38 ? 11.836 14.969 14.062 1 76.62 38 GLY B CA 1
ATOM 1613 C C . GLY B 1 38 ? 10.602 15.383 13.281 1 76.62 38 GLY B C 1
ATOM 1614 O O . GLY B 1 38 ? 10.617 15.406 12.047 1 76.62 38 GLY B O 1
ATOM 1615 N N . TRP B 1 39 ? 9.516 15.609 14.047 1 86.88 39 TRP B N 1
ATOM 1616 C CA . TRP B 1 39 ? 8.305 16.062 13.367 1 86.88 39 TRP B CA 1
ATOM 1617 C C . TRP B 1 39 ? 8.367 17.562 13.094 1 86.88 39 TRP B C 1
ATOM 1619 O O . TRP B 1 39 ? 8.969 18.312 13.867 1 86.88 39 TRP B O 1
ATOM 1629 N N . PHE B 1 40 ? 7.73 18 11.992 1 89.62 40 PHE B N 1
ATOM 1630 C CA . PHE B 1 40 ? 7.48 19.422 11.75 1 89.62 40 PHE B CA 1
ATOM 1631 C C . PHE B 1 40 ? 6.32 19.906 12.609 1 89.62 40 PHE B C 1
ATOM 1633 O O . PHE B 1 40 ? 5.52 19.125 13.094 1 89.62 40 PHE B O 1
ATOM 1640 N N . GLN B 1 41 ? 6.258 21.172 12.82 1 91.94 41 GLN B N 1
ATOM 1641 C CA . GLN B 1 41 ? 5.195 21.719 13.664 1 91.94 41 GLN B CA 1
ATOM 1642 C C . GLN B 1 41 ? 4.656 23.031 13.102 1 91.94 41 GLN B C 1
ATOM 1644 O O . GLN B 1 41 ? 5.352 23.719 12.367 1 91.94 41 GLN B O 1
ATOM 1649 N N . PHE B 1 42 ? 3.385 23.344 13.297 1 92.44 42 PHE B N 1
ATOM 1650 C CA . PHE B 1 42 ? 2.709 24.594 12.969 1 92.44 42 PHE B CA 1
ATOM 1651 C C . PHE B 1 42 ? 1.777 25.016 14.102 1 92.44 42 PHE B C 1
ATOM 1653 O O . PHE B 1 42 ? 1.032 24.188 14.641 1 92.44 42 PHE B O 1
ATOM 1660 N N . GLN B 1 43 ? 1.835 26.344 14.555 1 93.38 43 GLN B N 1
ATOM 1661 C CA . GLN B 1 43 ? 0.94 26.875 15.578 1 93.38 43 GLN B CA 1
ATOM 1662 C C . GLN B 1 43 ? -0.421 27.234 14.984 1 93.38 43 GLN B C 1
ATOM 1664 O O . GLN B 1 43 ? -0.583 28.297 14.391 1 93.38 43 GLN B O 1
ATOM 1669 N N . ARG B 1 44 ? -1.447 26.312 15.148 1 89.06 44 ARG B N 1
ATOM 1670 C CA . ARG B 1 44 ? -2.824 26.594 14.75 1 89.06 44 ARG B CA 1
ATOM 1671 C C . ARG B 1 44 ? -3.543 27.422 15.797 1 89.06 44 ARG B C 1
ATOM 1673 O O . ARG B 1 44 ? -3.033 27.625 16.906 1 89.06 44 ARG B O 1
ATOM 1680 N N . ALA B 1 45 ? -4.699 27.984 15.367 1 87.81 45 ALA B N 1
ATOM 1681 C CA . ALA B 1 45 ? -5.555 28.656 16.344 1 87.81 45 ALA B CA 1
ATOM 1682 C C . ALA B 1 45 ? -6 27.703 17.438 1 87.81 45 ALA B C 1
ATOM 1684 O O . ALA B 1 45 ? -6.164 28.094 18.594 1 87.81 45 ALA B O 1
ATOM 1685 N N . THR B 1 46 ? -6.066 26.344 17.062 1 86.56 46 THR B N 1
ATOM 1686 C CA . THR B 1 46 ? -6.586 25.328 17.969 1 86.56 46 THR B CA 1
ATOM 1687 C C . THR B 1 46 ? -5.457 24.688 18.781 1 86.56 46 THR B C 1
ATOM 1689 O O . THR B 1 46 ? -5.699 23.844 19.641 1 86.56 46 THR B O 1
ATOM 1692 N N . GLY B 1 47 ? -4.137 25.062 18.5 1 89.44 47 GLY B N 1
ATOM 1693 C CA . GLY B 1 47 ? -3.008 24.531 19.25 1 89.44 47 GLY B CA 1
ATOM 1694 C C . GLY B 1 47 ? -1.841 24.141 18.359 1 89.44 47 GLY B C 1
ATOM 1695 O O . GLY B 1 47 ? -1.875 24.359 17.141 1 89.44 47 GLY B O 1
ATOM 1696 N N . LEU B 1 48 ? -0.844 23.594 19.031 1 92.25 48 LEU B N 1
ATOM 1697 C CA . LEU B 1 48 ? 0.337 23.172 18.281 1 92.25 48 LEU B CA 1
ATOM 1698 C C . LEU B 1 48 ? 0.056 21.906 17.484 1 92.25 48 LEU B C 1
ATOM 1700 O O . LEU B 1 48 ? -0.393 20.906 18.047 1 92.25 48 LEU B O 1
ATOM 1704 N N . TRP B 1 49 ? 0.234 22.016 16.156 1 91.62 49 TRP B N 1
ATOM 1705 C CA . TRP B 1 49 ? 0.02 20.891 15.242 1 91.62 49 TRP B CA 1
ATOM 1706 C C . TRP B 1 49 ? 1.349 20.297 14.789 1 91.62 49 TRP B C 1
ATOM 1708 O O . TRP B 1 49 ? 2.271 21.031 14.422 1 91.62 49 TRP B O 1
ATOM 1718 N N . CYS B 1 50 ? 1.451 18.984 14.836 1 92.12 50 CYS B N 1
ATOM 1719 C CA . CYS B 1 50 ? 2.645 18.25 14.43 1 92.12 50 CYS B CA 1
ATOM 1720 C C . CYS B 1 50 ? 2.385 17.438 13.164 1 92.12 50 CYS B C 1
ATOM 1722 O O . CYS B 1 50 ? 1.318 16.844 13.008 1 92.12 50 CYS B O 1
ATOM 1724 N N . TYR B 1 51 ? 3.268 17.453 12.195 1 91.56 51 TYR B N 1
ATOM 1725 C CA . TYR B 1 51 ? 3.084 16.625 11.016 1 91.56 51 TYR B CA 1
ATOM 1726 C C . TYR B 1 51 ? 4.418 16.078 10.523 1 91.56 51 TYR B C 1
ATOM 1728 O O . TYR B 1 51 ? 5.477 16.609 10.859 1 91.56 51 TYR B O 1
ATOM 1736 N N . ILE B 1 52 ? 4.41 14.93 9.852 1 87.75 52 ILE B N 1
ATOM 1737 C CA . ILE B 1 52 ? 5.574 14.227 9.328 1 87.75 52 ILE B CA 1
ATOM 1738 C C . ILE B 1 52 ? 5.285 13.734 7.91 1 87.75 52 ILE B C 1
ATOM 1740 O O . ILE B 1 52 ? 4.125 13.547 7.535 1 87.75 52 ILE B O 1
ATOM 1744 N N . PHE B 1 53 ? 6.281 13.68 7.109 1 86.25 53 PHE B N 1
ATOM 1745 C CA . PHE B 1 53 ? 6.219 13.094 5.777 1 86.25 53 PHE B CA 1
ATOM 1746 C C . PHE B 1 53 ? 6.812 11.695 5.773 1 86.25 53 PHE B C 1
ATOM 1748 O O . PHE B 1 53 ? 7.809 11.43 6.453 1 86.25 53 PHE B O 1
ATOM 1755 N N . ALA B 1 54 ? 6.168 10.859 5.051 1 80.38 54 ALA B N 1
ATOM 1756 C CA . ALA B 1 54 ? 6.652 9.484 4.945 1 80.38 54 ALA B CA 1
ATOM 1757 C C . ALA B 1 54 ? 6.406 8.922 3.545 1 80.38 54 ALA B C 1
ATOM 1759 O O . ALA B 1 54 ? 5.727 9.555 2.73 1 80.38 54 ALA B O 1
ATOM 1760 N N . THR B 1 55 ? 7.125 8.055 3.076 1 67.19 55 THR B N 1
ATOM 1761 C CA . THR B 1 55 ? 6.918 7.305 1.843 1 67.19 55 THR B CA 1
ATOM 1762 C C . THR B 1 55 ? 6.406 5.898 2.145 1 67.19 55 THR B C 1
ATOM 1764 O O . THR B 1 55 ? 6.609 5.383 3.244 1 67.19 55 THR B O 1
ATOM 1767 N N . PRO B 1 56 ? 5.273 5.703 1.252 1 57.34 56 PRO B N 1
ATOM 1768 C CA . PRO B 1 56 ? 4.906 4.297 1.451 1 57.34 56 PRO B CA 1
ATOM 1769 C C . PRO B 1 56 ? 6.121 3.391 1.635 1 57.34 56 PRO B C 1
ATOM 1771 O O . PRO B 1 56 ? 7.156 3.602 0.996 1 57.34 56 PRO B O 1
ATOM 1774 N N . GLY B 1 57 ? 6.527 3.373 2.707 1 48.53 57 GLY B N 1
ATOM 1775 C CA . GLY B 1 57 ? 7.621 2.416 2.793 1 48.53 57 GLY B CA 1
ATOM 1776 C C . GLY B 1 57 ? 7.566 1.351 1.713 1 48.53 57 GLY B C 1
ATOM 1777 O O . GLY B 1 57 ? 6.551 1.203 1.031 1 48.53 57 GLY B O 1
ATOM 1778 N N . ALA B 1 58 ? 8.586 0.85 1.167 1 43.41 58 ALA B N 1
ATOM 1779 C CA . ALA B 1 58 ? 8.555 -0.411 0.432 1 43.41 58 ALA B CA 1
ATOM 1780 C C . ALA B 1 58 ? 7.27 -1.186 0.729 1 43.41 58 ALA B C 1
ATOM 1782 O O . ALA B 1 58 ? 6.938 -2.143 0.026 1 43.41 58 ALA B O 1
ATOM 1783 N N . GLY 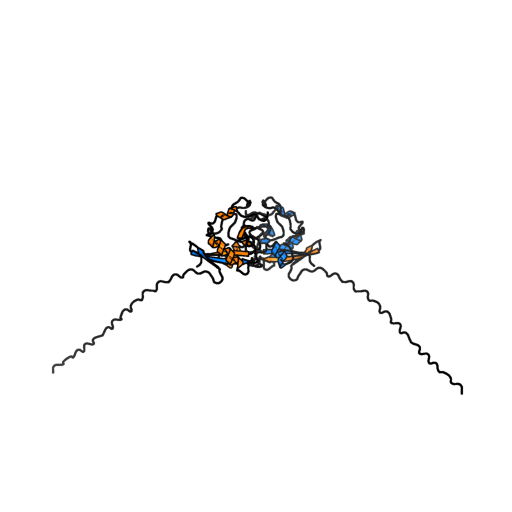B 1 59 ? 6.465 -0.928 1.679 1 42.41 59 GLY B N 1
ATOM 1784 C CA . GLY B 1 59 ? 5.477 -1.922 2.068 1 42.41 59 GLY B CA 1
ATOM 1785 C C . GLY B 1 59 ? 4.133 -1.725 1.394 1 42.41 59 GLY B C 1
ATOM 1786 O O . GLY B 1 59 ? 3.215 -2.525 1.58 1 42.41 59 GLY B O 1
ATOM 1787 N N . TRP B 1 60 ? 3.459 -0.352 1.133 1 44.06 60 TRP B N 1
ATOM 1788 C CA . TRP B 1 60 ? 2.068 -0.4 0.691 1 44.06 60 TRP B CA 1
ATOM 1789 C C . TRP B 1 60 ? 1.967 -0.963 -0.723 1 44.06 60 TRP B C 1
ATOM 1791 O O . TRP B 1 60 ? 2.051 -0.219 -1.702 1 44.06 60 TRP B O 1
ATOM 1801 N N . THR B 1 61 ? 2.672 -1.483 -1.349 1 52.28 61 THR B N 1
ATOM 1802 C CA . THR B 1 61 ? 2.615 -2.117 -2.662 1 52.28 61 THR B CA 1
ATOM 1803 C C . THR B 1 61 ? 1.389 -3.016 -2.775 1 52.28 61 THR B C 1
ATOM 1805 O O . THR B 1 61 ? 1.07 -3.764 -1.849 1 52.28 61 THR B O 1
ATOM 1808 N N . THR B 1 62 ? 0.242 -2.352 -3.758 1 64.5 62 THR B N 1
ATOM 1809 C CA . THR B 1 62 ? -0.771 -3.373 -4.008 1 64.5 62 THR B CA 1
ATOM 1810 C C . THR B 1 62 ? -0.142 -4.762 -4.039 1 64.5 62 THR B C 1
ATOM 1812 O O . THR B 1 62 ? 1.048 -4.906 -4.328 1 64.5 62 THR B O 1
ATOM 1815 N N . PRO B 1 63 ? -1.079 -5.535 -3.662 1 76.94 63 PRO B N 1
ATOM 1816 C CA . PRO B 1 63 ? -0.543 -6.895 -3.73 1 76.94 63 PRO B CA 1
ATOM 1817 C C . PRO B 1 63 ? 0.061 -7.223 -5.094 1 76.94 63 PRO B C 1
ATOM 1819 O O . PRO B 1 63 ? 1.118 -7.855 -5.168 1 76.94 63 PRO B O 1
ATOM 1822 N N . GLN B 1 64 ? -0.604 -6.668 -6.18 1 78.81 64 GLN B N 1
ATOM 1823 C CA . GLN B 1 64 ? -0.07 -6.914 -7.516 1 78.81 64 GLN B CA 1
ATOM 1824 C C . GLN B 1 64 ? 1.277 -6.223 -7.707 1 78.81 64 GLN B C 1
ATOM 1826 O O . GLN B 1 64 ? 2.223 -6.824 -8.219 1 78.81 64 GLN B O 1
ATOM 1831 N N . ALA B 1 65 ? 1.298 -5.051 -7.332 1 71.62 65 ALA B N 1
ATOM 1832 C CA . ALA B 1 65 ? 2.555 -4.316 -7.445 1 71.62 65 ALA B CA 1
ATOM 1833 C C . ALA B 1 65 ? 3.641 -4.949 -6.578 1 71.62 65 ALA B C 1
ATOM 1835 O O . ALA B 1 65 ? 4.805 -5.02 -6.98 1 71.62 65 ALA B O 1
ATOM 1836 N N . ALA B 1 66 ? 3.252 -5.387 -5.438 1 75 66 ALA B N 1
ATOM 1837 C CA . ALA B 1 66 ? 4.199 -6.059 -4.551 1 75 66 ALA B CA 1
ATOM 1838 C C . ALA B 1 66 ? 4.734 -7.34 -5.188 1 75 66 ALA B C 1
ATOM 1840 O O . ALA B 1 66 ? 5.922 -7.648 -5.078 1 75 66 ALA B O 1
ATOM 1841 N N . CYS B 1 67 ? 3.855 -8.047 -5.805 1 82.06 67 CYS B N 1
ATOM 1842 C CA . CYS B 1 67 ? 4.273 -9.273 -6.48 1 82.06 67 CYS B CA 1
ATOM 1843 C C . CYS B 1 67 ? 5.305 -8.969 -7.562 1 82.06 67 CYS B C 1
ATOM 1845 O O . CYS B 1 67 ? 6.293 -9.695 -7.699 1 82.06 67 CYS B O 1
ATOM 1847 N N . GLN B 1 68 ? 5.027 -7.934 -8.297 1 75.5 68 GLN B N 1
ATOM 1848 C CA . GLN B 1 68 ? 5.949 -7.578 -9.367 1 75.5 68 GLN B CA 1
ATOM 1849 C C . GLN B 1 68 ? 7.277 -7.074 -8.812 1 75.5 68 GLN B C 1
ATOM 1851 O O . GLN B 1 68 ? 8.344 -7.516 -9.242 1 75.5 68 GLN B O 1
ATOM 1856 N N . ALA B 1 69 ? 7.129 -6.297 -7.844 1 68.69 69 ALA B N 1
ATOM 1857 C CA . ALA B 1 69 ? 8.32 -5.629 -7.332 1 68.69 69 ALA B CA 1
ATOM 1858 C C . ALA B 1 69 ? 9.195 -6.594 -6.539 1 68.69 69 ALA B C 1
ATOM 1860 O O . ALA B 1 69 ? 10.422 -6.566 -6.656 1 68.69 69 ALA B O 1
ATOM 1861 N N . ASN B 1 70 ? 8.586 -7.418 -5.711 1 69.69 70 ASN B N 1
ATOM 1862 C CA . ASN B 1 70 ? 9.336 -8.227 -4.758 1 69.69 70 ASN B CA 1
ATOM 1863 C C . ASN B 1 70 ? 9.672 -9.602 -5.332 1 69.69 70 ASN B C 1
ATOM 1865 O O . ASN B 1 70 ? 10.648 -10.227 -4.926 1 69.69 70 ASN B O 1
ATOM 1869 N N . TYR B 1 71 ? 8.797 -10.016 -6.27 1 76.06 71 TYR B N 1
ATOM 1870 C CA . TYR B 1 71 ? 8.922 -11.422 -6.645 1 76.06 71 TYR B CA 1
ATOM 1871 C C . TYR B 1 71 ? 9.016 -11.57 -8.156 1 76.06 71 TYR B C 1
ATOM 1873 O O . TYR B 1 71 ? 9.234 -12.68 -8.664 1 76.06 71 TYR B O 1
ATOM 1881 N N . GLY B 1 72 ? 8.984 -10.43 -8.93 1 75.81 72 GLY B N 1
ATOM 1882 C CA . GLY B 1 72 ? 8.914 -10.57 -10.375 1 75.81 72 GLY B CA 1
ATOM 1883 C C . GLY B 1 72 ? 7.754 -11.438 -10.836 1 75.81 72 GLY B C 1
ATOM 1884 O O . GLY B 1 72 ? 7.879 -12.188 -11.805 1 75.81 72 GLY B O 1
ATOM 1885 N N . ALA B 1 73 ? 6.727 -11.406 -10.078 1 81.44 73 ALA B N 1
ATOM 1886 C CA . ALA B 1 73 ? 5.555 -12.25 -10.305 1 81.44 73 ALA B CA 1
ATOM 1887 C C . ALA B 1 73 ? 4.277 -11.406 -10.336 1 81.44 73 ALA B C 1
ATOM 1889 O O . ALA B 1 73 ? 4.336 -10.18 -10.344 1 81.44 73 ALA B O 1
ATOM 1890 N N . ASN B 1 74 ? 3.166 -12.094 -10.523 1 82.5 74 ASN B N 1
ATOM 1891 C CA . ASN B 1 74 ? 1.841 -11.484 -10.438 1 82.5 74 ASN B CA 1
ATOM 1892 C C . ASN B 1 74 ? 0.987 -12.156 -9.367 1 82.5 74 ASN B C 1
ATOM 1894 O O . ASN B 1 74 ? 1.327 -13.242 -8.883 1 82.5 74 ASN B O 1
ATOM 1898 N N . LEU B 1 75 ? -0.061 -11.445 -9 1 88.31 75 LEU B N 1
ATOM 1899 C CA . LEU B 1 75 ? -1.007 -12.133 -8.133 1 88.31 75 LEU B CA 1
ATOM 1900 C C . LEU B 1 75 ? -1.393 -13.492 -8.711 1 88.31 75 LEU B C 1
ATOM 1902 O O . LEU B 1 75 ? -1.6 -13.617 -9.914 1 88.31 75 LEU B O 1
ATOM 1906 N N . ASN B 1 76 ? -1.459 -14.445 -7.797 1 89.81 76 ASN B N 1
ATOM 1907 C CA . ASN B 1 76 ? -1.592 -15.828 -8.242 1 89.81 76 ASN B CA 1
ATOM 1908 C C . ASN B 1 76 ? -3.006 -16.125 -8.727 1 89.81 76 ASN B C 1
ATOM 1910 O O . ASN B 1 76 ? -3.977 -15.562 -8.219 1 89.81 76 ASN B O 1
ATOM 1914 N N . GLY B 1 77 ? -3.1 -17 -9.719 1 89.5 77 GLY B N 1
ATOM 1915 C CA . GLY B 1 77 ? -4.328 -17.594 -10.211 1 89.5 77 GLY B CA 1
ATOM 1916 C C . GLY B 1 77 ? -4.246 -19.109 -10.344 1 89.5 77 GLY B C 1
ATOM 1917 O O . GLY B 1 77 ? -3.256 -19.719 -9.93 1 89.5 77 GLY B O 1
ATOM 1918 N N . PHE B 1 78 ? -5.367 -19.641 -10.805 1 87.94 78 PHE B N 1
ATOM 1919 C CA . PHE B 1 78 ? -5.422 -21.094 -10.844 1 87.94 78 PHE B CA 1
ATOM 1920 C C . PHE B 1 78 ? -5.832 -21.578 -12.234 1 87.94 78 PHE B C 1
ATOM 1922 O O . PHE B 1 78 ? -6.746 -21.031 -12.844 1 87.94 78 PHE B O 1
ATOM 1929 N N . GLU B 1 79 ? -5.195 -22.656 -12.641 1 85.19 79 GLU B N 1
ATOM 1930 C CA . GLU B 1 79 ? -5.559 -23.266 -13.914 1 85.19 79 GLU B CA 1
ATOM 1931 C C . GLU B 1 79 ? -6.57 -24.391 -13.719 1 85.19 79 GLU B C 1
ATOM 1933 O O . GLU B 1 79 ? -7.238 -24.812 -14.664 1 85.19 79 GLU B O 1
ATOM 1938 N N . SER B 1 80 ? -6.68 -24.922 -12.469 1 85.69 80 SER B N 1
ATOM 1939 C CA . SER B 1 80 ? -7.562 -26.047 -12.188 1 85.69 80 SER B CA 1
ATOM 1940 C C . SER B 1 80 ? -8.039 -26.047 -10.742 1 85.69 80 SER B C 1
ATOM 1942 O O . SER B 1 80 ? -7.434 -25.391 -9.891 1 85.69 80 SER B O 1
ATOM 1944 N N . ALA B 1 81 ? -9.117 -26.797 -10.57 1 85.56 81 ALA B N 1
ATOM 1945 C CA . ALA B 1 81 ? -9.633 -26.969 -9.219 1 85.56 81 ALA B CA 1
ATOM 1946 C C . ALA B 1 81 ? -8.609 -27.672 -8.328 1 85.56 81 ALA B C 1
ATOM 1948 O O . ALA B 1 81 ? -8.516 -27.391 -7.133 1 85.56 81 ALA B O 1
ATOM 1949 N N . ALA B 1 82 ? -7.844 -28.594 -8.961 1 89.75 82 ALA B N 1
ATOM 1950 C CA . ALA B 1 82 ? -6.812 -29.297 -8.203 1 89.75 82 ALA B CA 1
ATOM 1951 C C . ALA B 1 82 ? -5.734 -28.328 -7.715 1 89.75 82 ALA B C 1
ATOM 1953 O O . ALA B 1 82 ? -5.277 -28.422 -6.574 1 89.75 82 ALA B O 1
ATOM 1954 N N . GLU B 1 83 ? -5.352 -27.422 -8.578 1 90.12 83 GLU B N 1
ATOM 1955 C CA . GLU B 1 83 ? -4.367 -26.406 -8.203 1 90.12 83 GLU B CA 1
ATOM 1956 C C . GLU B 1 83 ? -4.879 -25.531 -7.062 1 90.12 83 GLU B C 1
ATOM 1958 O O . GLU B 1 83 ? -4.148 -25.25 -6.113 1 90.12 83 GLU B O 1
ATOM 1963 N N . ARG B 1 84 ? -6.133 -25.125 -7.152 1 88.5 84 ARG B N 1
ATOM 1964 C CA . ARG B 1 84 ? -6.746 -24.312 -6.113 1 88.5 84 ARG B CA 1
ATOM 1965 C C . ARG B 1 84 ? -6.75 -25.047 -4.773 1 88.5 84 ARG B C 1
ATOM 1967 O O . ARG B 1 84 ? -6.422 -24.453 -3.742 1 88.5 84 ARG B O 1
ATOM 1974 N N . THR B 1 85 ? -7.172 -26.266 -4.801 1 89.44 85 THR B N 1
ATOM 1975 C CA . THR B 1 85 ? -7.223 -27.078 -3.588 1 89.44 85 THR B CA 1
ATOM 1976 C C . THR B 1 85 ? -5.84 -27.188 -2.953 1 89.44 85 THR B C 1
ATOM 1978 O O . THR B 1 85 ? -5.688 -27 -1.744 1 89.44 85 THR B O 1
ATOM 1981 N N . GLN B 1 86 ? -4.855 -27.516 -3.783 1 92 86 GLN B N 1
ATOM 1982 C CA . GLN B 1 86 ? -3.5 -27.609 -3.252 1 92 86 GLN B CA 1
ATOM 1983 C C . GLN B 1 86 ? -3.037 -26.266 -2.688 1 92 86 GLN B C 1
ATOM 1985 O O . GLN B 1 86 ? -2.369 -26.219 -1.651 1 92 86 GLN B O 1
ATOM 1990 N N . PHE B 1 87 ? -3.35 -25.156 -3.377 1 90.31 87 PHE B N 1
ATOM 1991 C CA . PHE B 1 87 ? -3.012 -23.812 -2.939 1 90.31 87 PHE B CA 1
ATOM 1992 C C . PHE B 1 87 ? -3.564 -23.547 -1.545 1 90.31 87 PHE B C 1
ATOM 1994 O O . PHE B 1 87 ? -2.852 -23.031 -0.676 1 90.31 87 PHE B O 1
ATOM 2001 N N . ILE B 1 88 ? -4.828 -23.859 -1.353 1 88.81 88 ILE B N 1
ATOM 2002 C CA . ILE B 1 88 ? -5.473 -23.656 -0.06 1 88.81 88 ILE B CA 1
ATOM 2003 C C . ILE B 1 88 ? -4.742 -24.453 1.015 1 88.81 88 ILE B C 1
ATOM 2005 O O . ILE B 1 88 ? -4.457 -23.938 2.096 1 88.81 88 ILE B O 1
ATOM 2009 N N . GLN B 1 89 ? -4.406 -25.719 0.743 1 88.94 89 GLN B N 1
ATOM 2010 C CA . GLN B 1 89 ? -3.693 -26.562 1.697 1 88.94 89 GLN B CA 1
ATOM 2011 C C . GLN B 1 89 ? -2.316 -26 2.018 1 88.94 89 GLN B C 1
ATOM 2013 O O . GLN B 1 89 ? -1.899 -25.984 3.178 1 88.94 89 GLN B O 1
ATOM 2018 N N . ASP B 1 90 ? -1.586 -25.516 0.982 1 88.5 90 ASP B N 1
ATOM 2019 C CA . ASP B 1 90 ? -0.263 -24.938 1.179 1 88.5 90 ASP B CA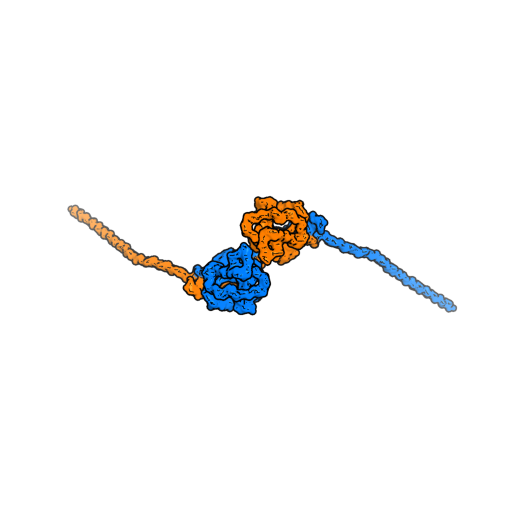 1
ATOM 2020 C C . ASP B 1 90 ? -0.341 -23.688 2.055 1 88.5 90 ASP B C 1
ATOM 2022 O O . ASP B 1 90 ? 0.507 -23.469 2.926 1 88.5 90 ASP B O 1
ATOM 2026 N N . MET B 1 91 ? -1.349 -22.828 1.779 1 86.88 91 MET B N 1
ATOM 2027 C CA . MET B 1 91 ? -1.501 -21.609 2.562 1 86.88 91 MET B CA 1
ATOM 2028 C C . MET B 1 91 ? -1.788 -21.938 4.027 1 86.88 91 MET B C 1
ATOM 2030 O O . MET B 1 91 ? -1.196 -21.328 4.926 1 86.88 91 MET B O 1
ATOM 2034 N N . LEU B 1 92 ? -2.662 -22.859 4.254 1 81.06 92 LEU B N 1
ATOM 2035 C CA . LEU B 1 92 ? -3.033 -23.234 5.613 1 81.06 92 LEU B CA 1
ATOM 2036 C C . LEU B 1 92 ? -1.849 -23.859 6.344 1 81.06 92 LEU B C 1
ATOM 2038 O O . LEU B 1 92 ? -1.777 -23.812 7.574 1 81.06 92 LEU B O 1
ATOM 2042 N N . ALA B 1 93 ? -0.922 -24.406 5.594 1 78.81 93 ALA B N 1
ATOM 2043 C CA . ALA B 1 93 ? 0.264 -25.031 6.18 1 78.81 93 ALA B CA 1
ATOM 2044 C C . ALA B 1 93 ? 1.372 -24 6.387 1 78.81 93 ALA B C 1
ATOM 2046 O O . ALA B 1 93 ? 2.373 -24.281 7.051 1 78.81 93 ALA B O 1
ATOM 2047 N N . SER B 1 94 ? 1.191 -22.828 5.77 1 74.25 94 SER B N 1
ATOM 2048 C CA . SER B 1 94 ? 2.225 -21.797 5.867 1 74.25 94 SER B CA 1
ATOM 2049 C C . SER B 1 94 ? 2.098 -21.016 7.164 1 74.25 94 SER B C 1
ATOM 2051 O O . SER B 1 94 ? 1.111 -21.156 7.891 1 74.25 94 SER B O 1
ATOM 2053 N N . ASN B 1 95 ? 3.102 -20.125 7.496 1 69.12 95 ASN B N 1
ATOM 2054 C CA . ASN B 1 95 ? 3.076 -19.266 8.68 1 69.12 95 ASN B CA 1
ATOM 2055 C C . ASN B 1 95 ? 2.047 -18.156 8.539 1 69.12 95 ASN B C 1
ATOM 2057 O O . ASN B 1 95 ? 1.827 -17.375 9.477 1 69.12 95 ASN B O 1
ATOM 2061 N N . LEU B 1 96 ? 1.401 -18.141 7.43 1 70.25 96 LEU B N 1
ATOM 2062 C CA . LEU B 1 96 ? 0.443 -17.078 7.176 1 70.25 96 LEU B CA 1
ATOM 2063 C C . LEU B 1 96 ? -0.989 -17.578 7.312 1 70.25 96 LEU B C 1
ATOM 2065 O O . LEU B 1 96 ? -1.939 -16.859 7.004 1 70.25 96 LEU B O 1
ATOM 2069 N N . ALA B 1 97 ? -1.138 -18.75 7.867 1 70.81 97 ALA B N 1
ATOM 2070 C CA . ALA B 1 97 ? -2.428 -19.422 8.047 1 70.81 97 ALA B CA 1
ATOM 2071 C C . ALA B 1 97 ? -3.393 -18.531 8.836 1 70.81 97 ALA B C 1
ATOM 2073 O O . ALA B 1 97 ? -4.598 -18.547 8.578 1 70.81 97 ALA B O 1
ATOM 2074 N N . PRO B 1 98 ? -2.836 -17.688 9.672 1 68.5 98 PRO B N 1
ATOM 2075 C CA . PRO B 1 98 ? -3.781 -16.875 10.445 1 68.5 98 PRO B CA 1
ATOM 2076 C C . PRO B 1 98 ? -4.488 -15.82 9.602 1 68.5 98 PRO B C 1
ATOM 2078 O O . PRO B 1 98 ? -5.531 -15.305 10.008 1 68.5 98 PRO B O 1
ATOM 2081 N N . TYR B 1 99 ? -3.896 -15.547 8.547 1 71.56 99 TYR B N 1
ATOM 2082 C CA . TYR B 1 99 ? -4.582 -14.625 7.652 1 71.56 99 TYR B CA 1
ATOM 2083 C C . TYR B 1 99 ? -5.73 -15.312 6.926 1 71.56 99 TYR B C 1
ATOM 2085 O O . TYR B 1 99 ? -5.508 -16.25 6.16 1 71.56 99 TYR B O 1
ATOM 2093 N N . THR B 1 100 ? -6.977 -14.922 7.191 1 76.69 100 THR B N 1
ATOM 2094 C CA . THR B 1 100 ? -8.164 -15.602 6.691 1 76.69 100 THR B CA 1
ATOM 2095 C C . THR B 1 100 ? -8.398 -15.273 5.219 1 76.69 100 THR B C 1
ATOM 2097 O O . THR B 1 100 ? -8.969 -16.078 4.48 1 76.69 100 THR B O 1
ATOM 2100 N N . PHE B 1 101 ? -7.883 -14.07 4.852 1 83.06 101 PHE B N 1
ATOM 2101 C CA . PHE B 1 101 ? -8.07 -13.672 3.461 1 83.06 101 PHE B CA 1
ATOM 2102 C C . PHE B 1 101 ? -6.727 -13.547 2.748 1 83.06 101 PHE B C 1
ATOM 2104 O O . PHE B 1 101 ? -5.754 -13.055 3.328 1 83.06 101 PHE B O 1
ATOM 2111 N N . VAL B 1 102 ? -6.703 -14.031 1.549 1 88 102 VAL B N 1
ATOM 2112 C CA . VAL B 1 102 ? -5.5 -13.914 0.73 1 88 102 VAL B CA 1
ATOM 2113 C C . VAL B 1 102 ? -5.867 -13.367 -0.649 1 88 102 VAL B C 1
ATOM 2115 O O . VAL B 1 102 ? -6.746 -13.914 -1.324 1 88 102 VAL B O 1
ATOM 2118 N N . HIS B 1 103 ? -5.195 -12.312 -0.982 1 88.5 103 HIS B N 1
ATOM 2119 C CA . HIS B 1 103 ? -5.391 -11.773 -2.322 1 88.5 103 HIS B CA 1
ATOM 2120 C C . HIS B 1 103 ? -4.977 -12.773 -3.391 1 88.5 103 HIS B C 1
ATOM 2122 O O . HIS B 1 103 ? -3.932 -13.422 -3.273 1 88.5 103 HIS B O 1
ATOM 2128 N N . ILE B 1 104 ? -5.844 -12.914 -4.422 1 89.5 104 ILE B N 1
ATOM 2129 C CA . ILE B 1 104 ? -5.508 -13.688 -5.613 1 89.5 104 ILE B CA 1
ATOM 2130 C C . ILE B 1 104 ? -5.684 -12.82 -6.855 1 89.5 104 ILE B C 1
ATOM 2132 O O . ILE B 1 104 ? -6.223 -11.711 -6.777 1 89.5 104 ILE B O 1
ATOM 2136 N N . GLY B 1 105 ? -5.164 -13.281 -7.965 1 88.56 105 GLY B N 1
ATOM 2137 C CA . GLY B 1 105 ? -4.949 -12.484 -9.164 1 88.56 105 GLY B CA 1
ATOM 2138 C C . GLY B 1 105 ? -6.199 -12.336 -10.008 1 88.56 105 GLY B C 1
ATOM 2139 O O . GLY B 1 105 ? -6.195 -12.68 -11.195 1 88.56 105 GLY B O 1
ATOM 2140 N N . ALA B 1 106 ? -7.262 -11.82 -9.531 1 83.38 106 ALA B N 1
ATOM 2141 C CA . ALA B 1 106 ? -8.445 -11.453 -10.312 1 83.38 106 ALA B CA 1
ATOM 2142 C C . ALA B 1 106 ? -8.984 -10.094 -9.875 1 83.38 106 ALA B C 1
ATOM 2144 O O . ALA B 1 106 ? -8.898 -9.727 -8.695 1 83.38 106 ALA B O 1
ATOM 2145 N N . MET B 1 107 ? -9.508 -9.352 -10.82 1 79.19 107 MET B N 1
ATOM 2146 C CA . MET B 1 107 ? -10.047 -8.023 -10.516 1 79.19 107 MET B CA 1
ATOM 2147 C C . MET B 1 107 ? -11.141 -7.641 -11.508 1 79.19 107 MET B C 1
ATOM 2149 O O . MET B 1 107 ? -11.211 -8.195 -12.602 1 79.19 107 MET B O 1
ATOM 2153 N N . ARG B 1 108 ? -11.992 -6.797 -10.961 1 74.5 108 ARG B N 1
ATOM 2154 C CA . ARG B 1 108 ? -12.906 -6.156 -11.898 1 74.5 108 ARG B CA 1
ATOM 2155 C C . ARG B 1 108 ? -12.203 -5.07 -12.703 1 74.5 108 ARG B C 1
ATOM 2157 O O . ARG B 1 108 ? -11.484 -4.246 -12.141 1 74.5 108 ARG B O 1
ATOM 2164 N N . GLN B 1 109 ? -12.18 -5.172 -13.961 1 70.62 109 GLN B N 1
ATOM 2165 C CA . GLN B 1 109 ? -11.516 -4.203 -14.82 1 70.62 109 GLN B CA 1
ATOM 2166 C C . GLN B 1 109 ? -12.492 -3.137 -15.312 1 70.62 109 GLN B C 1
ATOM 2168 O O . GLN B 1 109 ? -12.828 -3.088 -16.5 1 70.62 109 GLN B O 1
ATOM 2173 N N . CYS B 1 110 ? -13.016 -2.383 -14.336 1 62.28 110 CYS B N 1
ATOM 2174 C CA . CYS B 1 110 ? -13.969 -1.31 -14.602 1 62.28 110 CYS B CA 1
ATOM 2175 C C . CYS B 1 110 ? -13.75 -0.141 -13.648 1 62.28 110 CYS B C 1
ATOM 2177 O O . CYS B 1 110 ? -13.086 -0.286 -12.625 1 62.28 110 CYS B O 1
ATOM 2179 N N . ALA B 1 111 ? -13.938 1.1 -13.891 1 53.59 111 ALA B N 1
ATOM 2180 C CA . ALA B 1 111 ? -13.898 2.275 -13.023 1 53.59 111 ALA B CA 1
ATOM 2181 C C . ALA B 1 111 ? -15.031 3.244 -13.359 1 53.59 111 ALA B C 1
ATOM 2183 O O . ALA B 1 111 ? -15.047 3.83 -14.445 1 53.59 111 ALA B O 1
ATOM 2184 N N . PRO B 1 112 ? -16.062 3.375 -12.547 1 57.66 112 PRO B N 1
ATOM 2185 C CA . PRO B 1 112 ? -16.281 2.594 -11.328 1 57.66 112 PRO B CA 1
ATOM 2186 C C . PRO B 1 112 ? -16.875 1.219 -11.609 1 57.66 112 PRO B C 1
ATOM 2188 O O . PRO B 1 112 ? -17.578 1.038 -12.609 1 57.66 112 PRO B O 1
ATOM 2191 N N . CYS B 1 113 ? -16.516 0.383 -10.82 1 64.94 113 CYS B N 1
ATOM 2192 C CA . CYS B 1 113 ? -17.078 -0.955 -10.984 1 64.94 113 CYS B CA 1
ATOM 2193 C C . CYS B 1 113 ? -18.344 -1.118 -10.156 1 64.94 113 CYS B C 1
ATOM 2195 O O . CYS B 1 113 ? -18.578 -0.348 -9.219 1 64.94 113 CYS B O 1
ATOM 2197 N N . THR B 1 114 ? -19.219 -1.859 -10.68 1 68.88 114 THR B N 1
ATOM 2198 C CA . THR B 1 114 ? -20.359 -2.324 -9.898 1 68.88 114 THR B CA 1
ATOM 2199 C C . THR B 1 114 ? -20.188 -3.787 -9.5 1 68.88 114 THR B C 1
ATOM 2201 O O . THR B 1 114 ? -19.312 -4.477 -10.023 1 68.88 114 THR B O 1
ATOM 2204 N N . VAL B 1 115 ? -21.031 -4.227 -8.617 1 72.06 115 VAL B N 1
ATOM 2205 C CA . VAL B 1 115 ? -20.953 -5.598 -8.117 1 72.06 115 VAL B CA 1
ATOM 2206 C C . VAL B 1 115 ? -21.25 -6.574 -9.25 1 72.06 115 VAL B C 1
ATOM 2208 O O . VAL B 1 115 ? -20.891 -7.75 -9.172 1 72.06 115 VAL B O 1
ATOM 2211 N N . ASN B 1 116 ? -21.891 -6.117 -10.352 1 74.56 116 ASN B N 1
ATOM 2212 C CA . ASN B 1 116 ? -22.266 -6.992 -11.453 1 74.56 116 ASN B CA 1
ATOM 2213 C C . ASN B 1 116 ? -21.141 -7.145 -12.469 1 74.56 116 ASN B C 1
ATOM 2215 O O . ASN B 1 116 ? -21.203 -8.008 -13.344 1 74.56 116 ASN B O 1
ATOM 2219 N N . ASP B 1 117 ? -20.188 -6.32 -12.367 1 76.25 117 ASP B N 1
ATOM 2220 C CA . ASP B 1 117 ? -19.047 -6.461 -13.273 1 76.25 117 ASP B CA 1
ATOM 2221 C C . ASP B 1 117 ? -18.234 -7.703 -12.938 1 76.25 117 ASP B C 1
ATOM 2223 O O . ASP B 1 117 ? -17.984 -7.988 -11.766 1 76.25 117 ASP B O 1
ATOM 2227 N N . PRO B 1 118 ? -17.938 -8.477 -13.922 1 77.06 118 PRO B N 1
ATOM 2228 C CA . PRO B 1 118 ? -17.234 -9.742 -13.664 1 77.06 118 PRO B CA 1
ATOM 2229 C C . PRO B 1 118 ? -15.781 -9.547 -13.25 1 77.06 118 PRO B C 1
ATOM 2231 O O . PRO B 1 118 ? -15.156 -8.555 -13.641 1 77.06 118 PRO B O 1
ATOM 2234 N N . PHE B 1 119 ? -15.297 -10.398 -12.492 1 80.81 119 PHE B N 1
ATOM 2235 C CA . PHE B 1 119 ? -13.867 -10.484 -12.234 1 80.81 119 PHE B CA 1
ATOM 2236 C C . PHE B 1 119 ? -13.141 -11.109 -13.422 1 80.81 119 PHE B C 1
ATOM 2238 O O . PHE B 1 119 ? -13.648 -12.047 -14.047 1 80.81 119 PHE B O 1
ATOM 2245 N N . VAL B 1 120 ? -12.086 -10.617 -13.711 1 77.31 120 VAL B N 1
ATOM 2246 C CA . VAL B 1 120 ? -11.211 -11.18 -14.734 1 77.31 120 VAL B CA 1
ATOM 2247 C C . VAL B 1 120 ? -9.859 -11.531 -14.125 1 77.31 120 VAL B C 1
ATOM 2249 O O . VAL B 1 120 ? -9.312 -10.766 -13.328 1 77.31 120 VAL B O 1
ATOM 2252 N N . TRP B 1 121 ? -9.461 -12.758 -14.43 1 82.19 121 TRP B N 1
ATOM 2253 C CA . TRP B 1 121 ? -8.141 -13.18 -13.953 1 82.19 121 TRP B CA 1
ATOM 2254 C C . TRP B 1 121 ? -7.039 -12.344 -14.594 1 82.19 121 TRP B C 1
ATOM 2256 O O . TRP B 1 121 ? -7.09 -12.047 -15.789 1 82.19 121 TRP B O 1
ATOM 2266 N N . LEU B 1 122 ? -6.117 -12.047 -13.664 1 72.69 122 LEU B N 1
ATOM 2267 C CA . LEU B 1 122 ? -4.938 -11.328 -14.148 1 72.69 122 LEU B CA 1
ATOM 2268 C C . LEU B 1 122 ? -3.957 -12.289 -14.812 1 72.69 122 LEU B C 1
ATOM 2270 O O . LEU B 1 122 ? -3.832 -13.445 -14.398 1 72.69 122 LEU B O 1
ATOM 2274 N N . ASN B 1 123 ? -3.264 -11.867 -15.781 1 60.31 123 ASN B N 1
ATOM 2275 C CA . ASN B 1 123 ? -2.188 -12.555 -16.484 1 60.31 123 ASN B CA 1
ATOM 2276 C C . ASN B 1 123 ? -2.689 -13.828 -17.172 1 60.31 123 ASN B C 1
ATOM 2278 O O . ASN B 1 123 ? -1.949 -14.805 -17.281 1 60.31 123 ASN B O 1
ATOM 2282 N N . GLY B 1 124 ? -3.9 -13.859 -17.516 1 55.62 124 GLY B N 1
ATOM 2283 C CA . GLY B 1 124 ? -4.449 -14.875 -18.406 1 55.62 124 GLY B CA 1
ATOM 2284 C C . GLY B 1 124 ? -4.48 -16.266 -17.781 1 55.62 124 GLY B C 1
ATOM 2285 O O . GLY B 1 124 ? -4.648 -17.25 -18.5 1 55.62 124 GLY B O 1
ATOM 2286 N N . VAL B 1 125 ? -3.938 -16.281 -16.625 1 50.84 125 VAL B N 1
ATOM 2287 C CA . VAL B 1 125 ? -3.643 -17.656 -16.188 1 50.84 125 VAL B CA 1
ATOM 2288 C C . VAL B 1 125 ? -4.934 -18.344 -15.773 1 50.84 125 VAL B C 1
ATOM 2290 O O . VAL B 1 125 ? -4.988 -19.578 -15.711 1 50.84 125 VAL B O 1
ATOM 2293 N N . SER B 1 126 ? -5.953 -17.734 -15.266 1 58.53 126 SER B N 1
ATOM 2294 C CA . SER B 1 126 ? -6.953 -18.625 -14.672 1 58.53 126 SER B CA 1
ATOM 2295 C C . SER B 1 126 ? -8.18 -18.766 -15.57 1 58.53 126 SER B C 1
ATOM 2297 O O . SER B 1 126 ? -8.594 -17.797 -16.203 1 58.53 126 SER B O 1
ATOM 2299 N N . ASN B 1 127 ? -8.242 -19.844 -16.25 1 45.91 127 ASN B N 1
ATOM 2300 C CA . ASN B 1 127 ? -9.477 -20.219 -16.938 1 45.91 127 ASN B CA 1
ATOM 2301 C C . ASN B 1 127 ? -10.578 -20.594 -15.953 1 45.91 127 ASN B C 1
ATOM 2303 O O . ASN B 1 127 ? -11.617 -21.125 -16.344 1 45.91 127 ASN B O 1
ATOM 2307 N N . ASP B 1 128 ? -10.266 -20.672 -14.773 1 48.53 128 ASP B N 1
ATOM 2308 C CA . ASP B 1 128 ? -11.375 -21.234 -14 1 48.53 128 ASP B CA 1
ATOM 2309 C C . ASP B 1 128 ? -12.477 -20.188 -13.797 1 48.53 128 ASP B C 1
ATOM 2311 O O . ASP B 1 128 ? -12.375 -19.344 -12.906 1 48.53 128 ASP B O 1
ATOM 2315 N N . ASN B 1 129 ? -13.07 -19.766 -14.844 1 47.81 129 ASN B N 1
ATOM 2316 C CA . ASN B 1 129 ? -14.219 -18.875 -14.883 1 47.81 129 ASN B CA 1
ATOM 2317 C C . ASN B 1 129 ? -15.32 -19.344 -13.938 1 47.81 129 ASN B C 1
ATOM 2319 O O . ASN B 1 129 ? -16.406 -18.75 -13.906 1 47.81 129 ASN B O 1
ATOM 2323 N N . THR B 1 130 ? -15.336 -20.484 -13.531 1 46.16 130 THR B N 1
ATOM 2324 C CA . THR B 1 130 ? -16.5 -20.953 -12.797 1 46.16 130 THR B CA 1
ATOM 2325 C C . THR B 1 130 ? -16.75 -20.094 -11.562 1 46.16 130 THR B C 1
ATOM 2327 O O . THR B 1 130 ? -17.859 -20.062 -11.016 1 46.16 130 THR B O 1
ATOM 2330 N N . PHE B 1 131 ? -15.82 -19.625 -11.008 1 45.06 131 PHE B N 1
ATOM 2331 C CA . PHE B 1 131 ? -15.969 -19.25 -9.609 1 45.06 131 PHE B CA 1
ATOM 2332 C C . PHE B 1 131 ? -16.453 -17.812 -9.492 1 45.06 131 PHE B C 1
ATOM 2334 O O . PHE B 1 131 ? -16.781 -17.359 -8.398 1 45.06 131 PHE B O 1
ATOM 2341 N N . ALA B 1 132 ? -16.266 -17.094 -10.57 1 46.59 132 ALA B N 1
ATOM 2342 C CA . ALA B 1 132 ? -16.531 -15.672 -10.414 1 46.59 132 ALA B CA 1
ATOM 2343 C C . ALA B 1 132 ? -17.969 -15.422 -9.961 1 46.59 132 ALA B C 1
ATOM 2345 O O . ALA B 1 132 ? -18.281 -14.344 -9.461 1 46.59 132 ALA B O 1
ATOM 2346 N N . ASN B 1 133 ? -18.734 -16.359 -10.242 1 45.94 133 ASN B N 1
ATOM 2347 C CA . ASN B 1 133 ? -20.141 -16.109 -9.945 1 45.94 133 ASN B CA 1
ATOM 2348 C C . ASN B 1 133 ? -20.438 -16.219 -8.453 1 45.94 133 ASN B C 1
ATOM 2350 O O . ASN B 1 133 ? -21.484 -15.789 -7.988 1 45.94 133 ASN B O 1
ATOM 2354 N N . ASP B 1 134 ? -19.656 -16.969 -7.812 1 45.75 134 ASP B N 1
ATOM 2355 C CA . ASP B 1 134 ? -20.094 -17.297 -6.453 1 45.75 134 ASP B CA 1
ATOM 2356 C C . ASP B 1 134 ? -19.297 -16.469 -5.426 1 45.75 134 ASP B C 1
ATOM 2358 O O . ASP B 1 134 ? -18.438 -17 -4.738 1 45.75 134 ASP B O 1
ATOM 2362 N N . TYR B 1 135 ? -18.906 -15.367 -5.746 1 50.88 135 TYR B N 1
ATOM 2363 C CA . TYR B 1 135 ? -18.25 -14.641 -4.66 1 50.88 135 TYR B CA 1
ATOM 2364 C C . TYR B 1 135 ? -19.281 -14.062 -3.693 1 50.88 135 TYR B C 1
ATOM 2366 O O . TYR B 1 135 ? -20.359 -13.656 -4.105 1 50.88 135 TYR B O 1
ATOM 2374 N N . ASP B 1 136 ? -19.344 -14.695 -2.527 1 47.88 136 ASP B N 1
ATOM 2375 C CA . ASP B 1 136 ? -20.156 -14.094 -1.484 1 47.88 136 ASP B CA 1
ATOM 2376 C C . ASP B 1 136 ? -19.656 -12.695 -1.134 1 47.88 136 ASP B C 1
ATOM 2378 O O . ASP B 1 136 ? -18.469 -12.484 -0.942 1 47.88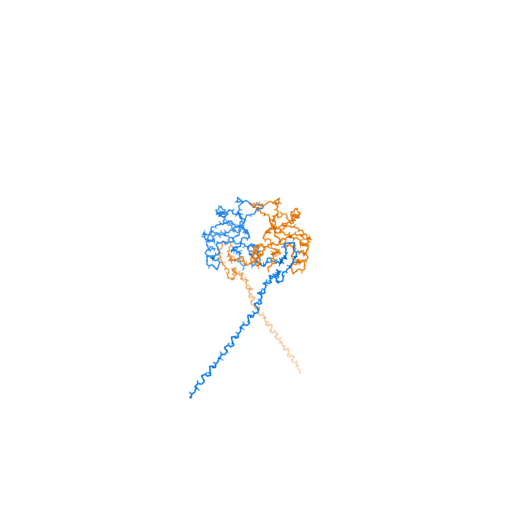 136 ASP B O 1
ATOM 2382 N N . SER B 1 137 ? -20.172 -11.734 -1.852 1 47.06 137 SER B N 1
ATOM 2383 C CA . SER B 1 137 ? -19.875 -10.398 -1.346 1 47.06 137 SER B CA 1
ATOM 2384 C C . SER B 1 137 ? -19.953 -10.359 0.177 1 47.06 137 SER B C 1
ATOM 2386 O O . SER B 1 137 ? -21.031 -10.414 0.751 1 47.06 137 SER B O 1
ATOM 2388 N N . LEU B 1 138 ? -19.328 -11.367 0.683 1 40.56 138 LEU B N 1
ATOM 2389 C CA . LEU B 1 138 ? -19.578 -11.375 2.123 1 40.56 138 LEU B CA 1
ATOM 2390 C C . LEU B 1 138 ? -19.859 -9.969 2.633 1 40.56 138 LEU B C 1
ATOM 2392 O O . LEU B 1 138 ? -20.656 -9.781 3.547 1 40.56 138 LEU B O 1
ATOM 2396 N N . TYR B 1 139 ? -18.859 -8.969 2.646 1 38.47 139 TYR B N 1
ATOM 2397 C CA . TYR B 1 139 ? -19.156 -7.68 3.258 1 38.47 139 TYR B CA 1
ATOM 2398 C C . TYR B 1 139 ? -19.641 -6.68 2.215 1 38.47 139 TYR B C 1
ATOM 2400 O O . TYR B 1 139 ? -19.297 -6.797 1.033 1 38.47 139 TYR B O 1
ATOM 2408 N N . ASP B 1 140 ? -20.75 -6.199 2.377 1 39.78 140 ASP B N 1
ATOM 2409 C CA . ASP B 1 140 ? -21.422 -5.117 1.657 1 39.78 140 ASP B CA 1
ATOM 2410 C C . ASP B 1 140 ? -20.406 -4.277 0.879 1 39.78 140 ASP B C 1
ATOM 2412 O O . ASP B 1 140 ? -20.781 -3.316 0.202 1 39.78 140 ASP B O 1
ATOM 2416 N N . LEU B 1 141 ? -19.156 -4.137 1.332 1 45.88 141 LEU B N 1
ATOM 2417 C CA . LEU B 1 141 ? -18.312 -3.154 0.668 1 45.88 141 LEU B CA 1
ATOM 2418 C C . LEU B 1 141 ? -17.641 -3.758 -0.562 1 45.88 141 LEU B C 1
ATOM 2420 O O . LEU B 1 141 ? -16.906 -4.738 -0.453 1 45.88 141 LEU B O 1
ATOM 2424 N N . THR B 1 142 ? -18.219 -3.811 -1.763 1 60.81 142 THR B N 1
ATOM 2425 C CA . THR B 1 142 ? -17.969 -4.207 -3.145 1 60.81 142 THR B CA 1
ATOM 2426 C C . THR B 1 142 ? -16.562 -3.826 -3.572 1 60.81 142 THR B C 1
ATOM 2428 O O . THR B 1 142 ? -16.219 -2.643 -3.623 1 60.81 142 THR B O 1
ATOM 2431 N N . GLY B 1 143 ? -15.43 -4.656 -3.273 1 73.19 143 GLY B N 1
ATOM 2432 C CA . GLY B 1 143 ? -14.094 -4.414 -3.785 1 73.19 143 GLY B CA 1
ATOM 2433 C C . GLY B 1 143 ? -13.891 -4.93 -5.199 1 73.19 143 GLY B C 1
ATOM 2434 O O . GLY B 1 143 ? -14.68 -5.734 -5.688 1 73.19 143 GLY B O 1
ATOM 2435 N N . ASP B 1 144 ? -12.977 -4.375 -5.809 1 76 144 ASP B N 1
ATOM 2436 C CA . ASP B 1 144 ? -12.711 -4.672 -7.215 1 76 144 ASP B CA 1
ATOM 2437 C C . ASP B 1 144 ? -11.641 -5.75 -7.355 1 76 144 ASP B C 1
ATOM 2439 O O . ASP B 1 144 ? -11.305 -6.16 -8.469 1 76 144 ASP B O 1
ATOM 2443 N N . CYS B 1 145 ? -11.195 -6.223 -6.203 1 81.38 145 CYS B N 1
ATOM 2444 C CA . CYS B 1 145 ? -10.188 -7.277 -6.207 1 81.38 145 CYS B CA 1
ATOM 2445 C C . CYS B 1 145 ? -10.727 -8.547 -5.547 1 81.38 145 CYS B C 1
ATOM 2447 O O . CYS B 1 145 ? -11.742 -8.5 -4.848 1 81.38 145 CYS B O 1
ATOM 2449 N N . LEU B 1 146 ? -10.078 -9.656 -5.902 1 85.81 146 LEU B N 1
ATOM 2450 C CA . LEU B 1 146 ? -10.57 -10.945 -5.426 1 85.81 146 LEU B CA 1
ATOM 2451 C C . LEU B 1 146 ? -9.633 -11.531 -4.367 1 85.81 146 LEU B C 1
ATOM 2453 O O . LEU B 1 146 ? -8.414 -11.414 -4.484 1 85.81 146 LEU B O 1
ATOM 2457 N N . SER B 1 147 ? -10.266 -12.07 -3.35 1 87.06 147 SER B N 1
ATOM 2458 C CA . SER B 1 147 ? -9.539 -12.789 -2.312 1 87.06 147 SER B CA 1
ATOM 2459 C C . SER B 1 147 ? -10.148 -14.164 -2.059 1 87.06 147 SER B C 1
ATOM 2461 O O . SER B 1 147 ? -11.258 -14.453 -2.516 1 87.06 147 SER B O 1
ATOM 2463 N N . MET B 1 148 ? -9.383 -15.008 -1.423 1 87.56 148 MET B N 1
ATOM 2464 C CA . MET B 1 148 ? -9.891 -16.281 -0.913 1 87.56 148 MET B CA 1
ATOM 2465 C C . MET B 1 148 ? -10.062 -16.234 0.601 1 87.56 148 MET B C 1
ATOM 2467 O O . MET B 1 148 ? -9.18 -15.766 1.317 1 87.56 148 MET B O 1
ATOM 2471 N N . ASP B 1 149 ? -11.219 -16.594 0.979 1 83.81 149 ASP B N 1
ATOM 2472 C CA . ASP B 1 149 ? -11.508 -16.719 2.404 1 83.81 149 ASP B CA 1
ATOM 2473 C C . ASP B 1 149 ? -11.117 -18.094 2.92 1 83.81 149 ASP B C 1
ATOM 2475 O O . ASP B 1 149 ? -11.867 -19.062 2.758 1 83.81 149 ASP B O 1
ATOM 2479 N N . LEU B 1 150 ? -10.016 -18.203 3.57 1 81.56 150 LEU B N 1
ATOM 2480 C CA . LEU B 1 150 ? -9.477 -19.484 3.988 1 81.56 150 LEU B CA 1
ATOM 2481 C C . LEU B 1 150 ? -10.25 -20.047 5.18 1 81.56 150 LEU B C 1
ATOM 2483 O O . LEU B 1 150 ? -10.227 -21.25 5.434 1 81.56 150 LEU B O 1
ATOM 2487 N N . GLY B 1 151 ? -10.852 -19.125 5.887 1 77.44 151 GLY B N 1
ATOM 2488 C CA . GLY B 1 151 ? -11.727 -19.562 6.965 1 77.44 151 GLY B CA 1
ATOM 2489 C C . GLY B 1 151 ? -13 -20.203 6.473 1 77.44 151 GLY B C 1
ATOM 2490 O O . GLY B 1 151 ? -13.688 -20.891 7.23 1 77.44 151 GLY B O 1
ATOM 2491 N N . ASN B 1 152 ? -13.352 -20.047 5.227 1 81.69 152 ASN B N 1
ATOM 2492 C CA . ASN B 1 152 ? -14.523 -20.641 4.586 1 81.69 152 ASN B CA 1
ATOM 2493 C C . ASN B 1 152 ? -14.141 -21.438 3.344 1 81.69 152 ASN B C 1
ATOM 2495 O O . ASN B 1 152 ? -14.711 -21.234 2.27 1 81.69 152 ASN B O 1
ATOM 2499 N N . ASN B 1 153 ? -13.188 -22.375 3.48 1 80.94 153 ASN B N 1
ATOM 2500 C CA . ASN B 1 153 ? -12.758 -23.344 2.477 1 80.94 153 ASN B CA 1
ATOM 2501 C C . ASN B 1 153 ? -12.32 -22.656 1.187 1 80.94 153 ASN B C 1
ATOM 2503 O O . ASN B 1 153 ? -12.617 -23.141 0.091 1 80.94 153 ASN B O 1
ATOM 2507 N N . GLY B 1 154 ? -11.82 -21.469 1.357 1 85.19 154 GLY B N 1
ATOM 2508 C CA . GLY B 1 154 ? -11.258 -20.812 0.194 1 85.19 154 GLY B CA 1
ATOM 2509 C C . GLY B 1 154 ? -12.312 -20.172 -0.696 1 85.19 154 GLY B C 1
ATOM 2510 O O . GLY B 1 154 ? -12.086 -19.984 -1.893 1 85.19 154 GLY B O 1
ATOM 2511 N N . GLN B 1 155 ? -13.469 -19.906 -0.154 1 83.56 155 GLN B N 1
ATOM 2512 C CA . GLN B 1 155 ? -14.492 -19.219 -0.937 1 83.56 155 GLN B CA 1
ATOM 2513 C C . GLN B 1 155 ? -13.984 -17.859 -1.42 1 83.56 155 GLN B C 1
ATOM 2515 O O . GLN B 1 155 ? -13.312 -17.141 -0.676 1 83.56 155 GLN B O 1
ATOM 2520 N N . TYR B 1 156 ? -14.281 -17.609 -2.705 1 84.88 156 TYR B N 1
ATOM 2521 C CA . TYR B 1 156 ? -13.875 -16.328 -3.256 1 84.88 156 TYR B CA 1
ATOM 2522 C C . TYR B 1 156 ? -14.68 -15.188 -2.635 1 84.88 156 TYR B C 1
ATOM 2524 O O . TYR B 1 156 ? -15.883 -15.328 -2.404 1 84.88 156 TYR B O 1
ATOM 2532 N N . ASN B 1 157 ? -14 -14.109 -2.32 1 82.44 157 ASN B N 1
ATOM 2533 C CA . ASN B 1 157 ? -14.594 -12.906 -1.752 1 82.44 157 ASN B CA 1
ATOM 2534 C C . ASN B 1 157 ? -14.023 -11.641 -2.387 1 82.44 157 ASN B C 1
ATOM 2536 O O . ASN B 1 157 ? -12.812 -11.539 -2.594 1 82.44 157 ASN B O 1
ATOM 2540 N N . ASP B 1 158 ? -14.906 -10.766 -2.725 1 80.81 158 ASP B N 1
ATOM 2541 C CA . ASP B 1 158 ? -14.375 -9.484 -3.184 1 80.81 158 ASP B CA 1
ATOM 2542 C C . ASP B 1 158 ? -13.75 -8.711 -2.031 1 80.81 158 ASP B C 1
ATOM 2544 O O . ASP B 1 158 ? -14.195 -8.812 -0.886 1 80.81 158 ASP B O 1
ATOM 2548 N N . ILE B 1 159 ? -12.664 -8.031 -2.355 1 77.94 159 ILE B N 1
ATOM 2549 C CA . ILE B 1 159 ? -11.93 -7.227 -1.384 1 77.94 159 ILE B CA 1
ATOM 2550 C C . ILE B 1 159 ? -11.398 -5.961 -2.057 1 77.94 159 ILE B C 1
ATOM 2552 O O . ILE B 1 159 ? -11.258 -5.914 -3.281 1 77.94 159 ILE B O 1
ATOM 2556 N N . THR B 1 160 ? -11.234 -4.977 -1.242 1 73.56 160 THR B N 1
ATOM 2557 C CA . THR B 1 160 ? -10.609 -3.795 -1.824 1 73.56 160 THR B CA 1
ATOM 2558 C C . THR B 1 160 ? -9.164 -4.094 -2.229 1 73.56 160 THR B C 1
ATOM 2560 O O . THR B 1 160 ? -8.484 -4.883 -1.569 1 73.56 160 THR B O 1
ATOM 2563 N N . CYS B 1 161 ? -8.742 -3.568 -3.283 1 74.06 161 CYS B N 1
ATOM 2564 C CA . CYS B 1 161 ? -7.445 -3.9 -3.865 1 74.06 161 CYS B CA 1
ATOM 2565 C C . CYS B 1 161 ? -6.312 -3.502 -2.93 1 74.06 161 CYS B C 1
ATOM 2567 O O . CYS B 1 161 ? -5.184 -3.98 -3.074 1 74.06 161 CYS B O 1
ATOM 2569 N N . ASP B 1 162 ? -6.672 -2.705 -1.945 1 64.81 162 ASP B N 1
ATOM 2570 C CA . ASP B 1 162 ? -5.645 -2.258 -1.009 1 64.81 162 ASP B CA 1
ATOM 2571 C C . ASP B 1 162 ? -5.836 -2.898 0.364 1 64.81 162 ASP B C 1
ATOM 2573 O O . ASP B 1 162 ? -5.234 -2.463 1.348 1 64.81 162 ASP B O 1
ATOM 2577 N N . ALA B 1 163 ? -6.688 -3.936 0.399 1 71.62 163 ALA B N 1
ATOM 2578 C CA . ALA B 1 163 ? -6.91 -4.602 1.68 1 71.62 163 ALA B CA 1
ATOM 2579 C C . ALA B 1 163 ? -5.605 -5.18 2.229 1 71.62 163 ALA B C 1
ATOM 2581 O O . ALA B 1 163 ? -4.84 -5.805 1.494 1 71.62 163 ALA B O 1
ATOM 2582 N N . GLU B 1 164 ? -5.395 -4.891 3.543 1 70.06 164 GLU B N 1
ATOM 2583 C CA . GLU B 1 164 ? -4.156 -5.328 4.184 1 70.06 164 GLU B CA 1
ATOM 2584 C C . GLU B 1 164 ? -4.277 -6.758 4.699 1 70.06 164 GLU B C 1
ATOM 2586 O O . GLU B 1 164 ? -4.418 -6.977 5.906 1 70.06 164 GLU B O 1
ATOM 2591 N N . THR B 1 165 ? -4.219 -7.699 3.906 1 78.12 165 THR B N 1
ATOM 2592 C CA . THR B 1 165 ? -4.188 -9.125 4.211 1 78.12 165 THR B CA 1
ATOM 2593 C C . THR B 1 165 ? -3.135 -9.836 3.361 1 78.12 165 THR B C 1
ATOM 2595 O O . THR B 1 165 ? -2.398 -9.195 2.611 1 78.12 165 THR B O 1
ATOM 2598 N N . ALA B 1 166 ? -3.01 -11.062 3.645 1 82.06 166 ALA B N 1
ATOM 2599 C CA . ALA B 1 166 ? -2 -11.82 2.908 1 82.06 166 ALA B CA 1
ATOM 2600 C C . ALA B 1 166 ? -2.283 -11.797 1.408 1 82.06 166 ALA B C 1
ATOM 2602 O O . ALA B 1 166 ? -3.408 -11.516 0.987 1 82.06 166 ALA B O 1
ATOM 2603 N N . TYR B 1 167 ? -1.272 -11.875 0.63 1 87.06 167 TYR B N 1
ATOM 2604 C CA . TYR B 1 167 ? -1.408 -11.984 -0.818 1 87.06 167 TYR B CA 1
ATOM 2605 C C . TYR B 1 167 ? -0.535 -13.109 -1.362 1 87.06 167 TYR B C 1
ATOM 2607 O O . TYR B 1 167 ? 0.386 -13.57 -0.686 1 87.06 167 TYR B O 1
ATOM 2615 N N . SER B 1 168 ? -0.962 -13.594 -2.51 1 89.12 168 SER B N 1
ATOM 2616 C CA . SER B 1 168 ? -0.24 -14.672 -3.18 1 89.12 168 SER B CA 1
ATOM 2617 C C . SER B 1 168 ? 0.306 -14.211 -4.527 1 89.12 168 SER B C 1
ATOM 2619 O O . SER B 1 168 ? -0.362 -13.477 -5.258 1 89.12 168 SER B O 1
ATOM 2621 N N . CYS B 1 169 ? 1.515 -14.57 -4.766 1 87.38 169 CYS B N 1
ATOM 2622 C CA . CYS B 1 169 ? 2.16 -14.281 -6.043 1 87.38 169 CYS B CA 1
ATOM 2623 C C . CYS B 1 169 ? 2.545 -15.562 -6.766 1 87.38 169 CYS B C 1
ATOM 2625 O O . CYS B 1 169 ? 2.955 -16.547 -6.133 1 87.38 169 CYS B O 1
ATOM 2627 N N . GLY B 1 170 ? 2.363 -15.516 -8.07 1 88.88 170 GLY B N 1
ATOM 2628 C CA . GLY B 1 170 ? 2.695 -16.703 -8.852 1 88.88 170 GLY B CA 1
ATOM 2629 C C . GLY B 1 170 ? 3.344 -16.375 -10.18 1 88.88 170 GLY B C 1
ATOM 2630 O O . GLY B 1 170 ? 3.082 -15.312 -10.758 1 88.88 170 GLY B O 1
ATOM 2631 N N . LYS B 1 171 ? 4.258 -17.266 -10.586 1 86.69 171 LYS B N 1
ATOM 2632 C CA . LYS B 1 171 ? 4.926 -17.172 -11.883 1 86.69 171 LYS B CA 1
ATOM 2633 C C . LYS B 1 171 ? 5.367 -18.547 -12.383 1 86.69 171 LYS B C 1
ATOM 2635 O O . LYS B 1 171 ? 5.488 -19.484 -11.602 1 86.69 171 LYS B O 1
ATOM 2640 N N . PRO B 1 172 ? 5.512 -18.656 -13.711 1 87.88 172 PRO B N 1
ATOM 2641 C CA . PRO B 1 172 ? 6.062 -19.922 -14.211 1 87.88 172 PRO B CA 1
ATOM 2642 C C . PRO B 1 172 ? 7.496 -20.156 -13.742 1 87.88 172 PRO B C 1
ATOM 2644 O O . PRO B 1 172 ? 8.266 -19.219 -13.594 1 87.88 172 PRO B O 1
ATOM 2647 N N . ALA B 1 173 ? 7.777 -21.406 -13.539 1 88.81 173 ALA B N 1
ATOM 2648 C CA . ALA B 1 173 ? 9.156 -21.781 -13.227 1 88.81 173 ALA B CA 1
ATOM 2649 C C . ALA B 1 173 ? 10.094 -21.406 -14.375 1 88.81 173 ALA B C 1
ATOM 2651 O O . ALA B 1 173 ? 9.672 -21.375 -15.539 1 88.81 173 ALA B O 1
ATOM 2652 N N . ALA B 1 174 ? 11.375 -21 -13.984 1 82.31 174 ALA B N 1
ATOM 2653 C CA . ALA B 1 174 ? 12.375 -20.672 -15 1 82.31 174 ALA B CA 1
ATOM 2654 C C . ALA B 1 174 ? 13.742 -21.219 -14.625 1 82.31 174 ALA B C 1
ATOM 2656 O O . ALA B 1 174 ? 14.039 -21.406 -13.438 1 82.31 174 ALA B O 1
#